Protein AF-A0A7S2NYC6-F1 (afdb_monomer_lite)

Structure (mmCIF, N/CA/C/O backbone):
data_AF-A0A7S2NYC6-F1
#
_entry.id   AF-A0A7S2NYC6-F1
#
loop_
_atom_site.group_PDB
_atom_site.id
_atom_site.type_symbol
_atom_site.label_atom_id
_atom_site.label_alt_id
_atom_site.label_comp_id
_atom_site.label_asym_id
_atom_site.label_entity_id
_atom_site.label_seq_id
_atom_site.pdbx_PDB_ins_code
_atom_site.Cartn_x
_atom_site.Cartn_y
_atom_site.Cartn_z
_atom_site.occupancy
_atom_site.B_iso_or_equiv
_atom_site.auth_seq_id
_atom_site.auth_comp_id
_atom_site.auth_asym_id
_atom_site.auth_atom_id
_atom_site.pdbx_PDB_model_num
ATOM 1 N N . PRO A 1 1 ? -11.744 35.430 61.400 1.00 56.19 1 PRO A N 1
ATOM 2 C CA . PRO A 1 1 ? -12.939 34.564 61.547 1.00 56.19 1 PRO A CA 1
ATOM 3 C C . PRO A 1 1 ? -13.681 34.544 60.207 1.00 56.19 1 PRO A C 1
ATOM 5 O O . PRO A 1 1 ? -14.672 35.239 60.027 1.00 56.19 1 PRO A O 1
ATOM 8 N N . GLU A 1 2 ? -13.109 33.826 59.241 1.00 49.16 2 GLU A N 1
ATOM 9 C CA . GLU A 1 2 ? -13.713 33.590 57.928 1.00 49.16 2 GLU A CA 1
ATOM 10 C C . GLU A 1 2 ? -14.389 32.222 57.957 1.00 49.16 2 GLU A C 1
ATOM 12 O O . GLU A 1 2 ? -13.785 31.226 58.357 1.00 49.16 2 GLU A O 1
ATOM 17 N N . ALA A 1 3 ? -15.677 32.221 57.626 1.00 54.22 3 ALA A N 1
ATOM 18 C CA . ALA A 1 3 ? -16.552 31.066 57.677 1.00 54.22 3 ALA A CA 1
ATOM 19 C C . ALA A 1 3 ? -16.294 30.144 56.477 1.00 54.22 3 ALA A C 1
ATOM 21 O O . ALA A 1 3 ? -16.302 30.584 55.328 1.00 54.22 3 ALA A O 1
ATOM 22 N N . ALA A 1 4 ? -16.073 28.864 56.768 1.00 59.25 4 ALA A N 1
ATOM 23 C CA . ALA A 1 4 ? -15.989 27.800 55.779 1.00 59.25 4 ALA A CA 1
ATOM 24 C C . ALA A 1 4 ? -17.386 27.481 55.208 1.00 59.25 4 ALA A C 1
ATOM 26 O O . ALA A 1 4 ? -18.349 27.461 55.979 1.00 59.25 4 ALA A O 1
ATOM 27 N N . PRO A 1 5 ? -17.522 27.207 53.898 1.00 66.62 5 PRO A N 1
ATOM 28 C CA . PRO A 1 5 ? -18.784 26.758 53.328 1.00 66.62 5 PRO A CA 1
ATOM 29 C C . PRO A 1 5 ? -19.046 25.271 53.613 1.00 66.62 5 PRO A C 1
ATOM 31 O O . PRO A 1 5 ? -18.182 24.410 53.449 1.00 66.62 5 PRO A O 1
ATOM 34 N N . GLU A 1 6 ? -20.280 25.026 54.049 1.00 63.16 6 GLU A N 1
ATOM 35 C CA . GLU A 1 6 ? -20.927 23.752 54.359 1.00 63.16 6 GLU A CA 1
ATOM 36 C C . GLU A 1 6 ? -20.964 22.809 53.145 1.00 63.16 6 GLU A C 1
ATOM 38 O O . GLU A 1 6 ? -21.349 23.195 52.040 1.00 63.16 6 GLU A O 1
ATOM 43 N N . ALA A 1 7 ? -20.569 21.556 53.369 1.00 57.06 7 ALA A N 1
ATOM 44 C CA . ALA A 1 7 ? -20.587 20.487 52.382 1.00 57.06 7 ALA A CA 1
ATOM 45 C C . ALA A 1 7 ? -22.024 20.015 52.101 1.00 57.06 7 ALA A C 1
ATOM 47 O O . ALA A 1 7 ? -22.762 19.652 53.017 1.00 57.06 7 ALA A O 1
ATOM 48 N N . ALA A 1 8 ? -22.404 19.995 50.822 1.00 68.12 8 ALA A N 1
ATOM 49 C CA . ALA A 1 8 ? -23.661 19.422 50.3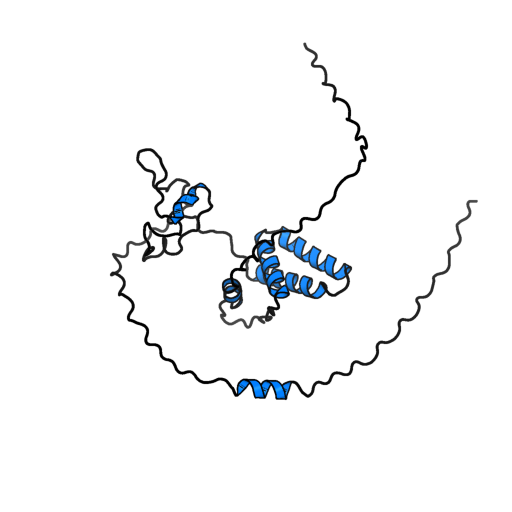53 1.00 68.12 8 ALA A CA 1
ATOM 50 C C . ALA A 1 8 ? -23.619 17.876 50.387 1.00 68.12 8 ALA A C 1
ATOM 52 O O . ALA A 1 8 ? -22.558 17.296 50.143 1.00 68.12 8 ALA A O 1
ATOM 53 N N . PRO A 1 9 ? -24.749 17.199 50.671 1.00 67.38 9 PRO A N 1
ATOM 54 C CA . PRO A 1 9 ? -24.794 15.749 50.818 1.00 67.38 9 PRO A CA 1
ATOM 55 C C . PRO A 1 9 ? -24.716 15.002 49.480 1.00 67.38 9 PRO A C 1
ATOM 57 O O . PRO A 1 9 ? -25.357 15.354 48.490 1.00 67.38 9 PRO A O 1
ATOM 60 N N . GLU A 1 10 ? -23.928 13.932 49.518 1.00 58.88 10 GLU A N 1
ATOM 61 C CA . GLU A 1 10 ? -23.678 12.924 48.490 1.00 58.88 10 GLU A CA 1
ATOM 62 C C . GLU A 1 10 ? -24.985 12.213 48.086 1.00 58.88 10 GLU A C 1
ATOM 64 O O . GLU A 1 10 ? -25.636 11.555 48.901 1.00 58.88 10 GLU A O 1
ATOM 69 N N . ALA A 1 11 ? -25.390 12.359 46.823 1.00 58.38 11 ALA A N 1
ATOM 70 C CA . ALA A 1 11 ? -26.526 11.641 46.256 1.00 58.38 11 ALA A CA 1
ATOM 71 C C . ALA A 1 11 ? -26.132 10.182 45.978 1.00 58.38 11 ALA A C 1
ATOM 73 O O . ALA A 1 11 ? -25.214 9.907 45.204 1.00 58.38 11 ALA A O 1
ATOM 74 N N . ALA A 1 12 ? -26.832 9.250 46.624 1.00 66.81 12 ALA A N 1
ATOM 75 C CA . ALA A 1 12 ? -26.663 7.815 46.432 1.00 66.81 12 ALA A CA 1
ATOM 76 C C . ALA A 1 12 ? -27.021 7.392 44.989 1.00 66.81 12 ALA A C 1
ATOM 78 O O . ALA A 1 12 ? -28.025 7.870 44.456 1.00 66.81 12 ALA A O 1
ATOM 79 N N . PRO A 1 13 ? -26.252 6.485 44.355 1.00 68.50 13 PRO A N 1
ATOM 80 C CA . PRO A 1 13 ? -26.562 5.997 43.018 1.00 68.50 13 PRO A CA 1
ATOM 81 C C . PRO A 1 13 ? -27.754 5.028 43.033 1.00 68.50 13 PRO A C 1
ATOM 83 O O . PRO A 1 13 ? -27.768 4.019 43.738 1.00 68.50 13 PRO A O 1
ATOM 86 N N . GLU A 1 14 ? -28.748 5.371 42.220 1.00 67.12 14 GLU A N 1
ATOM 87 C CA . GLU A 1 14 ? -29.958 4.613 41.912 1.00 67.12 14 GLU A CA 1
ATOM 88 C C . GLU A 1 14 ? -29.600 3.288 41.212 1.00 67.12 14 GLU A C 1
ATOM 90 O O . GLU A 1 14 ? -28.829 3.253 40.251 1.00 67.12 14 GLU A O 1
ATOM 95 N N . ALA A 1 15 ? -30.116 2.179 41.745 1.00 61.66 15 ALA A N 1
ATOM 96 C CA . ALA A 1 15 ? -29.811 0.824 41.301 1.00 61.66 15 ALA A CA 1
ATOM 97 C C . ALA A 1 15 ? -30.288 0.574 39.859 1.00 61.66 15 ALA A C 1
ATOM 99 O O . ALA A 1 15 ? -31.467 0.728 39.541 1.00 61.66 15 ALA A O 1
ATOM 100 N N . ALA A 1 16 ? -29.364 0.148 38.997 1.00 67.00 16 ALA A N 1
ATOM 101 C CA . ALA A 1 16 ? -29.655 -0.245 37.624 1.00 67.00 16 ALA A CA 1
ATOM 102 C C . ALA A 1 16 ? -30.505 -1.539 37.569 1.00 67.00 16 ALA A C 1
ATOM 104 O O . ALA A 1 16 ? -30.269 -2.451 38.366 1.00 67.00 16 ALA A O 1
ATOM 105 N N . PRO A 1 17 ? -31.462 -1.653 36.628 1.00 71.81 17 PRO A N 1
ATOM 106 C CA . PRO A 1 17 ? -32.294 -2.845 36.467 1.00 71.81 17 PRO A CA 1
ATOM 107 C C . PRO A 1 17 ? -31.512 -4.030 35.875 1.00 71.81 17 PRO A C 1
ATOM 109 O O . PRO A 1 17 ? -30.733 -3.872 34.932 1.00 71.81 17 PRO A O 1
ATOM 112 N N . GLU A 1 18 ? -31.751 -5.227 36.420 1.00 66.75 18 GLU A N 1
ATOM 113 C CA . GLU A 1 18 ? -31.185 -6.496 35.943 1.00 66.75 18 GLU A CA 1
ATOM 114 C C . GLU A 1 18 ? -31.637 -6.830 34.503 1.00 66.75 18 GLU A C 1
ATOM 116 O O . GLU A 1 18 ? -32.824 -6.703 34.185 1.00 66.75 18 GLU A O 1
ATOM 121 N N . PRO A 1 19 ? -30.727 -7.291 33.620 1.00 67.00 19 PRO A N 1
ATOM 122 C CA . PRO A 1 19 ? -31.080 -7.699 32.265 1.00 67.00 19 PRO A CA 1
ATOM 123 C C . PRO A 1 19 ? -31.761 -9.078 32.234 1.00 67.00 19 PRO A C 1
ATOM 125 O O . PRO A 1 19 ? -31.341 -10.027 32.896 1.00 67.00 19 PRO A O 1
ATOM 128 N N . ALA A 1 20 ? -32.813 -9.181 31.419 1.00 61.72 20 ALA A N 1
ATOM 129 C CA . ALA A 1 20 ? -33.599 -10.393 31.192 1.00 61.72 20 ALA A CA 1
ATOM 130 C C . ALA A 1 20 ? -32.792 -11.521 30.500 1.00 61.72 20 ALA A C 1
ATOM 132 O O . ALA A 1 20 ? -31.862 -11.237 29.743 1.00 61.72 20 ALA A O 1
ATOM 133 N N . PRO A 1 21 ? -33.162 -12.803 30.707 1.00 62.94 21 PRO A N 1
ATOM 134 C CA . PRO A 1 21 ? -32.439 -13.944 30.149 1.00 62.94 21 PRO A CA 1
ATOM 135 C C . PRO A 1 21 ? -32.646 -14.093 28.633 1.00 62.94 21 PRO A C 1
ATOM 137 O O . PRO A 1 21 ? -33.761 -14.298 28.148 1.00 62.94 21 PRO A O 1
ATOM 140 N N . GLU A 1 22 ? -31.540 -14.048 27.889 1.00 54.69 22 GLU A N 1
ATOM 141 C CA . GLU A 1 22 ? -31.473 -14.349 26.459 1.00 54.69 22 GLU A CA 1
ATOM 142 C C . GLU A 1 22 ? -31.707 -15.847 26.208 1.00 54.69 22 GLU A C 1
ATOM 144 O O . GLU A 1 22 ? -30.925 -16.710 26.613 1.00 54.69 22 GLU A O 1
ATOM 149 N N . THR A 1 23 ? -32.788 -16.169 25.501 1.00 55.66 23 THR A N 1
ATOM 150 C CA . THR A 1 23 ? -33.034 -17.512 24.968 1.00 55.66 23 THR A CA 1
ATOM 151 C C . THR A 1 23 ? -32.428 -17.599 23.569 1.00 55.66 23 THR A C 1
ATOM 153 O O . THR A 1 23 ? -32.796 -16.850 22.669 1.00 55.66 23 THR A O 1
ATOM 156 N N . THR A 1 24 ? -31.465 -18.502 23.374 1.00 54.41 24 THR A N 1
ATOM 157 C CA . THR A 1 24 ? -30.876 -18.783 22.055 1.00 54.41 24 THR A CA 1
ATOM 158 C C . THR A 1 24 ? -31.356 -20.149 21.548 1.00 54.41 24 THR A C 1
ATOM 160 O O . THR A 1 24 ? -31.122 -21.156 22.220 1.00 54.41 24 THR A O 1
ATOM 163 N N . PRO A 1 25 ? -32.010 -20.240 20.373 1.00 57.34 25 PRO A N 1
ATOM 164 C CA . PRO A 1 25 ? -32.279 -21.516 19.718 1.00 57.34 25 PRO A CA 1
ATOM 165 C C . PRO A 1 25 ? -31.024 -21.958 18.948 1.00 57.34 25 PRO A C 1
ATOM 167 O O . PRO A 1 25 ? -30.699 -21.426 17.890 1.00 57.34 25 PRO A O 1
ATOM 170 N N . LYS A 1 26 ? -30.277 -22.911 19.514 1.00 56.56 26 LYS A N 1
ATOM 171 C CA . LYS A 1 26 ? -29.024 -23.452 18.948 1.00 56.56 26 LYS A CA 1
ATOM 172 C C . LYS A 1 26 ? -29.199 -24.697 18.063 1.00 56.56 26 LYS A C 1
ATOM 174 O O . LYS A 1 26 ? -28.197 -25.227 17.600 1.00 56.56 26 LYS A O 1
ATOM 179 N N . ALA A 1 27 ? -30.418 -25.187 17.839 1.00 54.47 27 ALA A N 1
ATOM 180 C CA . ALA A 1 27 ? -30.609 -26.548 17.327 1.00 54.47 27 ALA A CA 1
ATOM 181 C C . ALA A 1 27 ? -30.703 -26.696 15.794 1.00 54.47 27 ALA A C 1
ATOM 183 O O . ALA A 1 27 ? -30.445 -27.788 15.305 1.00 54.47 27 ALA A O 1
ATOM 184 N N . ASP A 1 28 ? -30.979 -25.641 15.018 1.00 55.25 28 ASP A N 1
ATOM 185 C CA . ASP A 1 28 ? -31.381 -25.835 13.606 1.00 55.25 28 ASP A CA 1
ATOM 186 C C . ASP A 1 28 ? -30.295 -25.511 12.555 1.00 55.25 28 ASP A C 1
ATOM 188 O O . ASP A 1 28 ? -30.531 -25.637 11.354 1.00 55.25 28 ASP A O 1
ATOM 192 N N . PHE A 1 29 ? -29.088 -25.090 12.958 1.00 54.69 29 PHE A N 1
ATOM 193 C CA . PHE A 1 29 ? -28.069 -24.635 11.993 1.00 54.69 29 PHE A CA 1
ATOM 194 C C . PHE A 1 29 ? -27.184 -25.762 11.427 1.00 54.69 29 PHE A C 1
ATOM 196 O O . PHE A 1 29 ? -26.684 -25.640 10.307 1.00 54.69 29 PHE A O 1
ATOM 203 N N . GLU A 1 30 ? -27.003 -26.876 12.148 1.00 59.38 30 GLU A N 1
ATOM 204 C CA . GLU A 1 30 ? -26.166 -27.990 11.664 1.00 59.38 30 GLU A CA 1
ATOM 205 C C . GLU A 1 30 ? -26.844 -28.798 10.544 1.00 59.38 30 GLU A C 1
ATOM 207 O O . GLU A 1 30 ? -26.168 -29.267 9.626 1.00 59.38 30 GLU A O 1
ATOM 212 N N . GLU A 1 31 ? -28.178 -28.881 10.535 1.00 56.69 31 GLU A N 1
ATOM 213 C CA . GLU A 1 31 ? -28.921 -29.622 9.507 1.00 56.69 31 GLU A CA 1
ATOM 214 C C . GLU A 1 31 ? -28.982 -28.864 8.164 1.00 56.69 31 GLU A C 1
ATOM 216 O O . GLU A 1 31 ? -28.935 -29.470 7.091 1.00 56.69 31 GLU A O 1
ATOM 221 N N . ALA A 1 32 ? -28.953 -27.526 8.193 1.00 57.38 32 ALA A N 1
ATOM 222 C CA . ALA A 1 32 ? -28.928 -26.697 6.985 1.00 57.38 32 ALA A CA 1
ATOM 223 C C . ALA A 1 32 ? -27.578 -26.746 6.235 1.00 57.38 32 ALA A C 1
ATOM 225 O O . ALA A 1 32 ? -27.541 -26.604 5.009 1.00 57.38 32 ALA A O 1
ATOM 226 N N . LEU A 1 33 ? -26.463 -26.975 6.940 1.00 60.56 33 LEU A N 1
ATOM 227 C CA . LEU A 1 33 ? -25.126 -26.986 6.333 1.00 60.56 33 LEU A CA 1
ATOM 228 C C . LEU A 1 33 ? -24.808 -28.320 5.631 1.00 60.56 33 LEU A C 1
ATOM 230 O O . LEU A 1 33 ? -24.087 -28.336 4.630 1.00 60.56 33 LEU A O 1
ATOM 234 N N . ALA A 1 34 ? -25.405 -29.425 6.089 1.00 60.75 34 ALA A N 1
ATOM 235 C CA . ALA A 1 34 ? -25.270 -30.736 5.455 1.00 60.75 34 ALA A CA 1
ATOM 236 C C . ALA A 1 34 ? -25.988 -30.817 4.091 1.00 60.75 34 ALA A C 1
ATOM 238 O O . ALA A 1 34 ? -25.491 -31.469 3.170 1.00 60.75 34 ALA A O 1
ATOM 239 N N . ALA A 1 35 ? -27.106 -30.104 3.912 1.00 57.12 35 ALA A N 1
ATOM 240 C CA . ALA A 1 35 ? -27.860 -3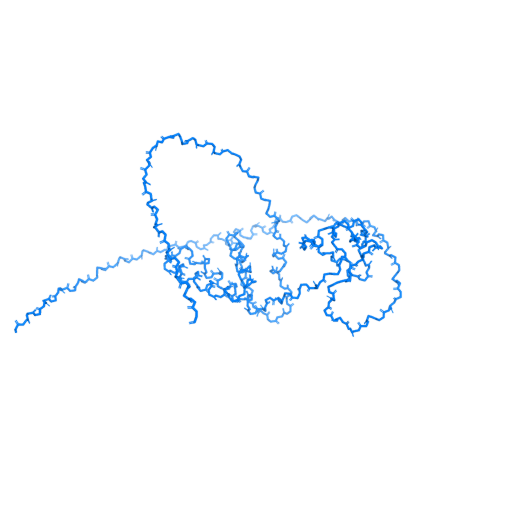0.100 2.654 1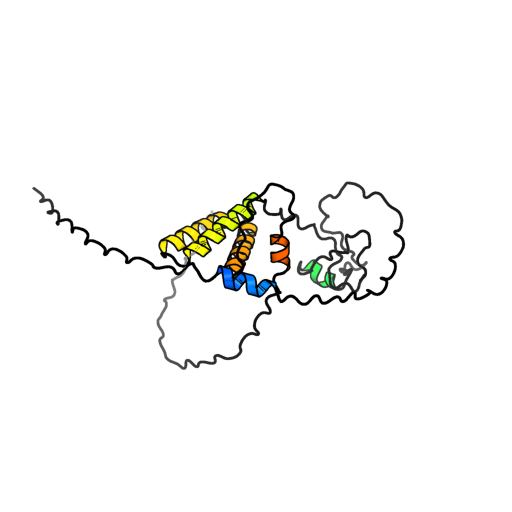.00 57.12 35 ALA A CA 1
ATOM 241 C C . ALA A 1 35 ? -27.159 -29.325 1.516 1.00 57.12 35 ALA A C 1
ATOM 243 O O . ALA A 1 35 ? -27.326 -29.658 0.342 1.00 57.12 35 ALA A O 1
ATOM 244 N N . ALA A 1 36 ? -26.332 -28.325 1.836 1.00 54.72 36 ALA A N 1
ATOM 245 C CA . ALA A 1 36 ? -25.669 -27.488 0.832 1.00 54.72 36 ALA A CA 1
ATOM 246 C C . ALA A 1 36 ? -24.462 -28.165 0.147 1.00 54.72 36 ALA A C 1
ATOM 248 O O . ALA A 1 36 ? -24.095 -27.787 -0.966 1.00 54.72 36 ALA A O 1
ATOM 249 N N . LEU A 1 37 ? -23.853 -29.185 0.765 1.00 58.62 37 LEU A N 1
ATOM 250 C CA . LEU A 1 37 ? -22.662 -29.858 0.224 1.00 58.62 37 LEU A CA 1
ATOM 251 C C . LEU A 1 37 ? -22.975 -30.981 -0.782 1.00 58.62 37 LEU A C 1
ATOM 253 O O . LEU A 1 37 ? -22.073 -31.440 -1.480 1.00 58.62 37 LEU A O 1
ATOM 257 N N . ALA A 1 38 ? -24.239 -31.394 -0.920 1.00 54.81 38 ALA A N 1
ATOM 258 C CA . ALA A 1 38 ? -24.630 -32.503 -1.796 1.00 54.81 38 ALA A CA 1
ATOM 259 C C . ALA A 1 38 ? -24.896 -32.107 -3.268 1.00 54.81 38 ALA A C 1
ATOM 261 O O . ALA A 1 38 ? -25.135 -32.983 -4.098 1.00 54.81 38 ALA A O 1
ATOM 262 N N . ALA A 1 39 ? -24.847 -30.817 -3.624 1.00 48.69 39 ALA A N 1
ATOM 263 C CA . ALA A 1 39 ? -25.306 -30.318 -4.928 1.00 48.69 39 ALA A CA 1
ATOM 264 C C . ALA A 1 39 ? -24.211 -29.665 -5.796 1.00 48.69 39 ALA A C 1
ATOM 266 O O . ALA A 1 39 ? -24.484 -28.703 -6.513 1.00 48.69 39 ALA A O 1
ATOM 267 N N . VAL A 1 40 ? -22.972 -30.172 -5.771 1.00 52.06 40 VAL A N 1
ATOM 268 C CA . VAL A 1 40 ? -21.911 -29.700 -6.683 1.00 52.06 40 VAL A CA 1
ATOM 269 C C . VAL A 1 40 ? -21.877 -30.574 -7.947 1.00 52.06 40 VAL A C 1
ATOM 271 O O . VAL A 1 40 ? -21.397 -31.707 -7.887 1.00 52.06 40 VAL A O 1
ATOM 274 N N . PRO A 1 41 ? -22.357 -30.096 -9.113 1.00 54.12 41 PRO A N 1
ATOM 275 C CA . PRO A 1 41 ? -22.228 -30.842 -10.358 1.00 54.12 41 PRO A CA 1
ATOM 276 C C . PRO A 1 41 ? -20.757 -30.921 -10.789 1.00 54.12 41 PRO A C 1
ATOM 278 O O . PRO A 1 41 ? -20.091 -29.911 -11.027 1.00 54.12 41 PRO A O 1
ATOM 281 N N . SER A 1 42 ? -20.264 -32.153 -10.924 1.00 57.03 42 SER A N 1
ATOM 282 C CA . SER A 1 42 ? -18.963 -32.484 -11.508 1.00 57.03 42 SER A CA 1
ATOM 283 C C . SER A 1 42 ? -18.966 -32.164 -13.008 1.00 57.03 42 SER A C 1
ATOM 285 O O . SER A 1 42 ? -19.307 -32.993 -13.850 1.00 57.03 42 SER A O 1
ATOM 287 N N . SER A 1 43 ? -18.622 -30.925 -13.357 1.00 54.28 43 SER A N 1
ATOM 288 C CA . SER A 1 43 ? -18.386 -30.516 -14.742 1.00 54.28 43 SER A CA 1
ATOM 289 C C . SER A 1 43 ? -16.946 -30.851 -15.136 1.00 54.28 43 SER A C 1
ATOM 291 O O . SER A 1 43 ? -16.048 -30.006 -15.085 1.00 54.28 43 SER A O 1
ATOM 293 N N . GLY A 1 44 ? -16.738 -32.089 -15.583 1.00 54.59 44 GLY A N 1
ATOM 294 C CA . GLY A 1 44 ? -15.569 -32.469 -16.367 1.00 54.59 44 GLY A CA 1
ATOM 295 C C . GLY A 1 44 ? -15.537 -31.698 -17.689 1.00 54.59 44 GLY A C 1
ATOM 296 O O . GLY A 1 44 ? -16.323 -31.957 -18.593 1.00 54.59 44 GLY A O 1
ATOM 297 N N . SER A 1 45 ? -14.617 -30.742 -17.816 1.00 56.16 45 SER A N 1
ATOM 298 C CA . SER A 1 45 ? -14.289 -30.111 -19.096 1.00 56.16 45 SER A CA 1
ATOM 299 C C . SER A 1 45 ? -12.776 -29.951 -19.200 1.00 56.16 45 SER A C 1
ATOM 301 O O . SER A 1 45 ? -12.196 -28.914 -18.877 1.00 56.16 45 SER A O 1
ATOM 303 N N . SER A 1 46 ? -12.122 -31.026 -19.636 1.00 54.72 46 SER A N 1
ATOM 304 C CA . SER A 1 46 ? -10.730 -31.037 -20.074 1.00 54.72 46 SER A CA 1
ATOM 305 C C . SER A 1 46 ? -10.608 -30.251 -21.382 1.00 54.72 46 SER A C 1
ATOM 307 O O . SER A 1 46 ? -10.585 -30.818 -22.474 1.00 54.72 46 SER A O 1
ATOM 309 N N . LYS A 1 47 ? -10.574 -28.920 -21.287 1.00 55.62 47 LYS A N 1
ATOM 310 C CA . LYS A 1 47 ? -10.211 -28.056 -22.412 1.00 55.62 47 LYS A CA 1
ATOM 311 C C . LYS A 1 47 ? -8.725 -28.253 -22.691 1.00 55.62 47 LYS A C 1
ATOM 313 O O . LYS A 1 47 ? -7.881 -27.783 -21.935 1.00 55.62 47 LYS A O 1
ATOM 318 N N . SER A 1 48 ? -8.416 -28.962 -23.770 1.00 59.62 48 SER A N 1
ATOM 319 C CA . SER A 1 48 ? -7.084 -29.036 -24.365 1.00 59.62 48 SER A CA 1
ATOM 320 C C . SER A 1 48 ? -6.626 -27.629 -24.751 1.00 59.62 48 SER A C 1
ATOM 322 O O . SER A 1 48 ? -7.220 -26.997 -25.626 1.00 59.62 48 SER A O 1
ATOM 324 N N . TRP A 1 49 ? -5.599 -27.115 -24.076 1.00 54.78 49 TRP A N 1
ATOM 325 C CA . TRP A 1 49 ? -4.973 -25.849 -24.447 1.00 54.78 49 TRP A CA 1
ATOM 326 C C . TRP A 1 49 ? -4.182 -26.034 -25.750 1.00 54.78 49 TRP A C 1
ATOM 328 O O . TRP A 1 49 ? -3.537 -27.072 -25.919 1.00 54.78 49 TRP A O 1
ATOM 338 N N . PRO A 1 50 ? -4.216 -25.061 -26.678 1.00 65.00 50 PRO A N 1
ATOM 339 C CA . PRO A 1 50 ? -3.373 -25.105 -27.865 1.00 65.00 50 PRO A CA 1
ATOM 340 C C . PRO A 1 50 ? -1.889 -25.095 -27.459 1.00 65.00 50 PRO A C 1
ATOM 342 O O . PRO A 1 50 ? -1.535 -24.456 -26.461 1.00 65.00 50 PRO A O 1
ATOM 345 N N . PRO A 1 51 ? -1.009 -25.782 -28.210 1.00 60.22 51 PRO A N 1
ATOM 346 C CA . PRO A 1 51 ? 0.418 -25.795 -27.923 1.00 60.22 51 PRO A CA 1
ATOM 347 C C . PRO A 1 51 ? 0.963 -24.366 -27.980 1.00 60.22 51 PRO A C 1
ATOM 349 O O . PRO A 1 51 ? 0.796 -23.650 -28.970 1.00 60.22 51 PRO A O 1
ATOM 352 N N . THR A 1 52 ? 1.588 -23.934 -26.889 1.00 61.28 52 THR A N 1
ATOM 353 C CA . THR A 1 52 ? 2.230 -22.626 -26.800 1.00 61.28 52 THR A CA 1
ATOM 354 C C . THR A 1 52 ? 3.402 -22.545 -27.788 1.00 61.28 52 THR A C 1
ATOM 356 O O . THR A 1 52 ? 4.127 -23.527 -27.970 1.00 61.28 52 THR A O 1
ATOM 359 N N . PRO A 1 53 ? 3.620 -21.391 -28.448 1.00 65.62 53 PRO A N 1
ATOM 360 C CA . PRO A 1 53 ? 4.764 -21.206 -29.330 1.00 65.62 53 PRO A CA 1
ATOM 361 C C . PRO A 1 53 ? 6.067 -21.343 -28.535 1.00 65.62 53 PRO A C 1
ATOM 363 O O . PRO A 1 53 ? 6.253 -20.712 -27.492 1.00 65.62 53 PRO A O 1
ATOM 366 N N . VAL A 1 54 ? 6.959 -22.197 -29.038 1.00 59.25 54 VAL A N 1
ATOM 367 C CA . VAL A 1 54 ? 8.253 -22.516 -28.428 1.00 59.25 54 VAL A CA 1
ATOM 368 C C . VAL A 1 54 ? 9.089 -21.231 -28.314 1.00 59.25 54 VAL A C 1
ATOM 370 O O . VAL A 1 54 ? 9.328 -20.580 -29.334 1.00 59.25 54 VAL A O 1
ATOM 373 N N . PRO A 1 55 ? 9.543 -20.833 -27.111 1.00 64.25 55 PRO A N 1
ATOM 374 C CA . PRO A 1 55 ? 10.370 -19.644 -26.958 1.00 64.25 55 PRO A CA 1
ATOM 375 C C . PRO A 1 55 ? 11.741 -19.838 -27.632 1.00 64.25 55 PRO A C 1
ATOM 377 O O . PRO A 1 55 ? 12.279 -20.952 -27.626 1.00 64.25 55 PRO A O 1
ATOM 380 N N . PRO A 1 56 ? 12.341 -18.774 -28.199 1.00 65.38 56 PRO A N 1
ATOM 381 C CA . PRO A 1 56 ? 13.661 -18.852 -28.815 1.00 65.38 56 PRO A CA 1
ATOM 382 C C . PRO A 1 56 ? 14.718 -19.304 -27.797 1.00 65.38 56 PRO A C 1
ATOM 384 O O . PRO A 1 56 ? 14.688 -18.924 -26.624 1.00 65.38 56 PRO A O 1
ATOM 387 N N . LYS A 1 57 ? 15.658 -20.140 -28.263 1.00 54.22 57 LYS A N 1
ATOM 388 C CA . LYS A 1 57 ? 16.759 -20.698 -27.462 1.00 54.22 57 LYS A CA 1
ATOM 389 C C . LYS A 1 57 ? 17.519 -19.583 -26.719 1.00 54.22 57 LYS A C 1
ATOM 391 O O . LYS A 1 57 ? 17.888 -18.591 -27.346 1.00 54.22 57 LYS A O 1
ATOM 396 N N . PRO A 1 58 ? 17.806 -19.749 -25.413 1.00 51.38 58 PRO A N 1
ATOM 397 C CA . PRO A 1 58 ? 18.506 -18.740 -24.629 1.00 51.38 58 PRO A CA 1
ATOM 398 C C . PRO A 1 58 ? 19.953 -18.586 -25.113 1.00 51.38 58 PRO A C 1
ATOM 400 O O . PRO A 1 58 ? 20.748 -19.526 -25.042 1.00 51.38 58 PRO A O 1
ATOM 403 N N . LEU A 1 59 ? 20.294 -17.384 -25.581 1.00 54.91 59 LEU A N 1
ATOM 404 C CA . LEU A 1 59 ? 21.668 -16.974 -25.854 1.00 54.91 59 LEU A CA 1
ATOM 405 C C . LEU A 1 59 ? 22.484 -16.977 -24.548 1.00 54.91 59 LEU A C 1
ATOM 407 O O . LEU A 1 59 ? 22.086 -16.394 -23.542 1.00 54.91 59 LEU A O 1
ATOM 411 N N . SER A 1 60 ? 23.598 -17.709 -24.602 1.00 53.66 60 SER A N 1
ATOM 412 C CA . SER A 1 60 ? 24.817 -17.651 -23.780 1.00 53.66 60 SER A CA 1
ATOM 413 C C . SER A 1 60 ? 24.742 -16.967 -22.404 1.00 53.66 60 SER A C 1
ATOM 415 O O . SER A 1 60 ? 24.651 -15.748 -22.276 1.00 53.66 60 SER A O 1
ATOM 417 N N . LYS A 1 61 ? 24.936 -17.782 -21.360 1.00 42.75 61 LYS A N 1
ATOM 418 C CA . LYS A 1 61 ? 25.161 -17.388 -19.963 1.00 42.75 61 LYS A CA 1
ATOM 419 C C . LYS A 1 61 ? 26.417 -16.512 -19.821 1.00 42.75 61 LYS A C 1
ATOM 421 O O . LYS A 1 61 ? 27.500 -17.027 -19.562 1.00 42.75 61 LYS A O 1
ATOM 426 N N . THR A 1 62 ? 26.283 -15.193 -19.904 1.00 52.28 62 THR A N 1
ATOM 427 C CA . THR A 1 62 ? 27.284 -14.272 -19.349 1.00 52.28 62 THR A CA 1
ATOM 428 C C . THR A 1 62 ? 26.985 -14.048 -17.868 1.00 52.28 62 THR A C 1
ATOM 430 O O . THR A 1 62 ? 25.886 -13.640 -17.491 1.00 52.28 62 THR A O 1
ATOM 433 N N . LYS A 1 63 ? 27.961 -14.368 -17.016 1.00 41.19 63 LYS A N 1
ATOM 434 C CA . LYS A 1 63 ? 27.929 -14.222 -15.554 1.00 41.19 63 LYS A CA 1
ATOM 435 C C . LYS A 1 63 ? 27.660 -12.742 -15.202 1.00 41.19 63 LYS A C 1
ATOM 437 O O . LYS A 1 63 ? 28.468 -11.902 -15.593 1.00 41.19 63 LYS A O 1
ATOM 442 N N . PRO A 1 64 ? 26.560 -12.374 -14.513 1.00 44.38 64 PRO A N 1
ATOM 443 C CA . PRO A 1 64 ? 26.339 -10.984 -14.133 1.00 44.38 64 PRO A CA 1
ATOM 444 C C . PRO A 1 64 ? 27.330 -10.609 -13.028 1.00 44.38 64 PRO A C 1
ATOM 446 O O . PRO A 1 64 ? 27.336 -11.223 -11.961 1.00 44.38 64 PRO A O 1
ATOM 449 N N . ALA A 1 65 ? 28.181 -9.622 -13.304 1.00 42.16 65 ALA A N 1
ATOM 450 C CA . ALA A 1 65 ? 29.122 -9.073 -12.340 1.00 42.16 65 ALA A CA 1
ATOM 451 C C . ALA A 1 65 ? 28.375 -8.577 -11.088 1.00 42.16 65 ALA A C 1
ATOM 453 O O . ALA A 1 65 ? 27.413 -7.807 -11.169 1.00 42.16 65 ALA A O 1
ATOM 454 N N . ALA A 1 66 ? 28.812 -9.062 -9.927 1.00 41.88 66 ALA A N 1
ATOM 455 C CA . ALA A 1 66 ? 28.353 -8.626 -8.620 1.00 41.88 66 ALA A CA 1
ATOM 456 C C . ALA A 1 66 ? 28.895 -7.213 -8.361 1.00 41.88 66 ALA A C 1
ATOM 458 O O . ALA A 1 66 ? 30.057 -7.035 -8.021 1.00 41.88 66 ALA A O 1
ATOM 459 N N . GLY A 1 67 ? 28.056 -6.209 -8.598 1.00 41.25 67 GLY A N 1
ATOM 460 C CA . GLY A 1 67 ? 28.419 -4.803 -8.438 1.00 41.25 67 GLY A CA 1
ATOM 461 C C . GLY A 1 67 ? 27.275 -3.888 -8.849 1.00 41.25 67 GLY A C 1
ATOM 462 O O . GLY A 1 67 ? 27.417 -3.076 -9.755 1.00 41.25 67 GLY A O 1
ATOM 463 N N . ARG A 1 68 ? 26.093 -4.054 -8.243 1.00 45.59 68 ARG A N 1
ATOM 464 C CA . ARG A 1 68 ? 24.999 -3.087 -8.405 1.00 45.59 68 ARG A CA 1
ATOM 465 C C . ARG A 1 68 ? 25.157 -1.995 -7.354 1.00 45.59 68 ARG A C 1
ATOM 467 O O . ARG A 1 68 ? 24.524 -2.050 -6.306 1.00 45.59 68 ARG A O 1
ATOM 474 N N . GLY A 1 69 ? 26.019 -1.024 -7.650 1.00 44.84 69 GLY A N 1
ATOM 475 C CA . GLY A 1 69 ? 25.936 0.287 -7.013 1.00 44.84 69 GLY A CA 1
ATOM 476 C C . GLY A 1 69 ? 24.566 0.935 -7.280 1.00 44.84 69 GLY A C 1
ATOM 477 O O . GLY A 1 69 ? 23.827 0.469 -8.161 1.00 44.84 69 GLY A O 1
ATOM 478 N N . PRO A 1 70 ? 24.185 1.979 -6.521 1.00 51.53 70 PRO A N 1
ATOM 479 C CA . PRO A 1 70 ? 23.013 2.783 -6.846 1.00 51.53 70 PRO A CA 1
ATOM 480 C C . PRO A 1 70 ? 23.116 3.224 -8.310 1.00 51.53 70 PRO A C 1
ATOM 482 O O . PRO A 1 70 ? 24.178 3.634 -8.766 1.00 51.53 70 PRO A O 1
ATOM 485 N N . ALA A 1 71 ? 22.036 3.051 -9.073 1.00 49.53 71 ALA A N 1
ATOM 486 C CA . ALA A 1 71 ? 22.010 3.477 -10.463 1.00 49.53 71 ALA A CA 1
ATOM 487 C C . ALA A 1 71 ? 22.256 4.989 -10.499 1.00 49.53 71 ALA A C 1
ATOM 489 O O . ALA A 1 71 ? 21.394 5.751 -10.062 1.00 49.53 71 ALA A O 1
ATOM 490 N N . GLU A 1 72 ? 23.433 5.387 -10.982 1.00 55.47 72 GLU A N 1
ATOM 491 C CA . GLU A 1 72 ? 23.776 6.778 -11.260 1.00 55.47 72 GLU A CA 1
ATOM 492 C C . GLU A 1 72 ? 22.604 7.421 -12.034 1.00 55.47 72 GLU A C 1
ATOM 494 O O . GLU A 1 72 ? 22.163 6.864 -13.057 1.00 55.47 72 GLU A O 1
ATOM 499 N N . PRO A 1 73 ? 22.028 8.532 -11.539 1.00 54.50 73 PRO A N 1
ATOM 500 C CA . PRO A 1 73 ? 20.975 9.256 -12.237 1.00 54.50 73 PRO A CA 1
ATOM 501 C C . PRO A 1 73 ? 21.551 9.821 -13.542 1.00 54.50 73 PRO A C 1
ATOM 503 O O . PRO A 1 73 ? 22.150 10.886 -13.557 1.00 54.50 73 PRO A O 1
ATOM 506 N N . GLY A 1 74 ? 21.401 9.078 -14.640 1.00 58.03 74 GLY A N 1
ATOM 507 C CA . GLY A 1 74 ? 22.009 9.436 -15.927 1.00 58.03 74 GLY A CA 1
ATOM 508 C C . GLY A 1 74 ? 22.057 8.328 -16.983 1.00 58.03 74 GLY A C 1
ATOM 509 O O . GLY A 1 74 ? 22.318 8.619 -18.141 1.00 58.03 74 GLY A O 1
ATOM 510 N N . SER A 1 75 ? 21.762 7.065 -16.649 1.00 67.88 75 SER A N 1
ATOM 511 C CA . SER A 1 75 ? 21.782 5.954 -17.631 1.00 67.88 75 SER A CA 1
ATOM 512 C C . SER A 1 75 ? 20.550 5.880 -18.555 1.00 67.88 75 SER A C 1
ATOM 514 O O . SER A 1 75 ? 20.035 4.795 -18.839 1.00 67.88 75 SER A O 1
ATOM 516 N N . TYR A 1 76 ? 20.035 7.024 -18.996 1.00 78.25 76 TYR A N 1
ATOM 517 C CA . TYR A 1 76 ? 18.966 7.079 -19.992 1.00 78.25 76 TYR A CA 1
ATOM 518 C C . TYR A 1 76 ? 19.594 7.190 -21.388 1.00 78.25 76 TYR A C 1
ATOM 520 O O . TYR A 1 76 ? 20.559 7.937 -21.537 1.00 78.25 76 TYR A O 1
ATOM 528 N N . PRO A 1 77 ? 19.083 6.480 -22.408 1.00 80.88 77 PRO A N 1
ATOM 529 C CA . PRO A 1 77 ? 19.502 6.728 -23.780 1.00 80.88 77 PRO A CA 1
ATOM 530 C C . PRO A 1 77 ? 19.055 8.139 -24.190 1.00 80.88 77 PRO A C 1
ATOM 532 O O . PRO A 1 77 ? 17.857 8.436 -24.196 1.00 80.88 77 PRO A O 1
ATOM 535 N N . MET A 1 78 ? 20.030 8.994 -24.482 1.00 88.50 78 MET A N 1
ATOM 536 C CA . MET A 1 78 ? 19.828 10.296 -25.114 1.00 88.50 78 MET A CA 1
ATOM 537 C C . MET A 1 78 ? 20.290 10.199 -26.571 1.00 88.50 78 MET A C 1
ATOM 539 O O . MET A 1 78 ? 21.192 9.408 -26.864 1.00 88.50 78 MET A O 1
ATOM 543 N N . ASP A 1 79 ? 19.656 10.946 -27.471 1.00 91.56 79 ASP A N 1
ATOM 544 C CA . ASP A 1 79 ? 20.165 11.136 -28.835 1.00 91.56 79 ASP A CA 1
ATOM 545 C C . ASP A 1 79 ? 21.361 12.114 -28.854 1.00 91.56 79 ASP A C 1
ATOM 547 O O . ASP A 1 79 ? 21.799 12.603 -27.806 1.00 91.56 79 ASP A O 1
ATOM 551 N N . GLU A 1 80 ? 21.941 12.352 -30.035 1.00 93.19 80 GLU A N 1
ATOM 552 C CA . GLU A 1 80 ? 23.105 13.237 -30.208 1.00 93.19 80 GLU A CA 1
ATOM 553 C C . GLU A 1 80 ? 22.770 14.698 -29.852 1.00 93.19 80 GLU A C 1
ATOM 555 O O . GLU A 1 80 ? 23.639 15.465 -29.438 1.00 93.19 80 GLU A O 1
ATOM 560 N N . GLU A 1 81 ? 21.490 15.058 -29.935 1.00 93.12 81 GLU A N 1
ATOM 561 C CA . GLU A 1 81 ? 20.926 16.361 -29.600 1.00 93.12 81 GLU A CA 1
ATOM 562 C C . GLU A 1 81 ? 20.571 16.505 -28.108 1.00 93.12 81 GLU A C 1
ATOM 564 O O . GLU A 1 81 ? 20.193 17.590 -27.658 1.00 93.12 81 GLU A O 1
ATOM 569 N N . GLY A 1 82 ? 20.700 15.433 -27.321 1.00 88.19 82 GLY A N 1
ATOM 570 C CA . GLY A 1 82 ? 20.417 15.424 -25.886 1.00 88.19 82 GLY A CA 1
ATOM 571 C C . GLY A 1 82 ? 18.937 15.265 -25.515 1.00 88.19 82 GLY A C 1
ATOM 572 O O . GLY A 1 82 ? 18.575 15.466 -24.352 1.00 88.19 82 GLY A O 1
ATOM 573 N N . ASN A 1 83 ? 18.068 14.888 -26.450 1.00 90.56 83 ASN A N 1
ATOM 574 C CA . ASN A 1 83 ? 16.683 14.535 -26.171 1.00 90.56 83 ASN A CA 1
ATOM 575 C C . ASN A 1 83 ? 16.568 13.111 -25.618 1.00 90.56 83 ASN A C 1
ATOM 577 O O . ASN A 1 83 ? 17.263 12.172 -26.012 1.00 90.56 83 ASN A O 1
ATOM 581 N N . PHE A 1 84 ? 15.607 12.933 -24.713 1.00 90.50 84 PHE A N 1
ATOM 582 C CA . PHE A 1 84 ? 15.288 11.632 -24.140 1.00 90.50 84 PHE A CA 1
ATOM 583 C C . PHE A 1 84 ? 14.596 10.731 -25.163 1.00 90.50 84 PHE A C 1
ATOM 585 O O . PHE A 1 84 ? 13.473 11.014 -25.584 1.00 90.50 84 PHE A O 1
ATOM 592 N N . VAL A 1 85 ? 15.226 9.599 -25.485 1.00 94.06 85 VAL A N 1
ATOM 593 C CA . VAL A 1 85 ? 14.662 8.586 -26.382 1.00 94.06 85 VAL A CA 1
ATOM 594 C C . VAL A 1 85 ? 13.949 7.519 -25.542 1.00 94.06 85 VAL A C 1
ATOM 596 O O . VAL A 1 85 ? 14.603 6.671 -24.927 1.00 94.06 85 VAL A O 1
ATOM 599 N N . PRO A 1 86 ? 12.604 7.513 -25.463 1.00 93.69 86 PRO A N 1
ATOM 600 C CA . PRO A 1 86 ? 11.892 6.537 -24.649 1.00 93.69 86 PRO A CA 1
ATOM 601 C C . PRO A 1 86 ? 12.073 5.120 -25.233 1.00 93.69 86 PRO A C 1
ATOM 603 O O . PRO A 1 86 ? 11.635 4.864 -26.352 1.00 93.69 86 PRO A O 1
ATOM 606 N N . PRO A 1 87 ? 12.625 4.145 -24.481 1.00 94.50 87 PRO A N 1
ATOM 607 C CA . PRO A 1 87 ? 12.840 2.780 -24.985 1.00 94.50 87 PRO A CA 1
ATOM 608 C C . PRO A 1 87 ? 11.541 1.984 -25.202 1.00 94.50 87 PRO A C 1
ATOM 610 O O . PRO A 1 87 ? 11.562 0.867 -25.716 1.00 94.50 87 PRO A O 1
ATOM 613 N N . SER A 1 88 ? 10.409 2.519 -24.743 1.00 96.69 88 SER A N 1
ATOM 614 C CA . SER A 1 88 ? 9.082 1.920 -24.869 1.00 96.69 88 SER A CA 1
ATOM 615 C C . SER A 1 88 ? 8.004 3.003 -24.809 1.00 96.69 88 SER A C 1
ATOM 617 O O . SER A 1 88 ? 8.238 4.052 -24.206 1.00 96.69 88 SER A O 1
ATOM 619 N N . VAL A 1 89 ? 6.805 2.738 -25.336 1.00 97.06 89 VAL A N 1
ATOM 620 C CA . VAL A 1 89 ? 5.644 3.649 -25.214 1.00 97.06 89 VAL A CA 1
ATOM 621 C C . VAL A 1 89 ? 5.379 4.018 -23.746 1.00 97.06 89 VAL A C 1
ATOM 623 O O . VAL A 1 89 ? 5.140 5.179 -23.415 1.00 97.06 89 VAL A O 1
ATOM 626 N N . GLY A 1 90 ? 5.523 3.059 -22.826 1.00 95.38 90 GLY A N 1
ATOM 627 C CA . GLY A 1 90 ? 5.366 3.286 -21.386 1.00 95.38 90 GLY A CA 1
ATOM 628 C C . GLY A 1 90 ? 6.442 4.164 -20.729 1.00 95.38 90 GLY A C 1
ATOM 629 O O . GLY A 1 90 ? 6.280 4.560 -19.572 1.00 95.38 90 GLY A O 1
ATOM 630 N N . SER A 1 91 ? 7.537 4.477 -21.428 1.00 95.38 91 SER A N 1
ATOM 631 C CA . SER A 1 91 ? 8.635 5.311 -20.922 1.00 95.38 91 SER A CA 1
ATOM 632 C C . SER A 1 91 ? 8.427 6.813 -21.136 1.00 95.38 91 SER A C 1
ATOM 634 O O . SER A 1 91 ? 9.173 7.593 -20.555 1.00 95.38 91 SER A O 1
ATOM 636 N N . ILE A 1 92 ? 7.412 7.247 -21.892 1.00 95.19 92 ILE A N 1
ATOM 637 C CA . ILE A 1 92 ? 7.158 8.676 -22.176 1.00 95.19 92 ILE A CA 1
ATOM 638 C C . ILE A 1 92 ? 6.991 9.495 -20.878 1.00 95.19 92 ILE A C 1
ATOM 640 O O . 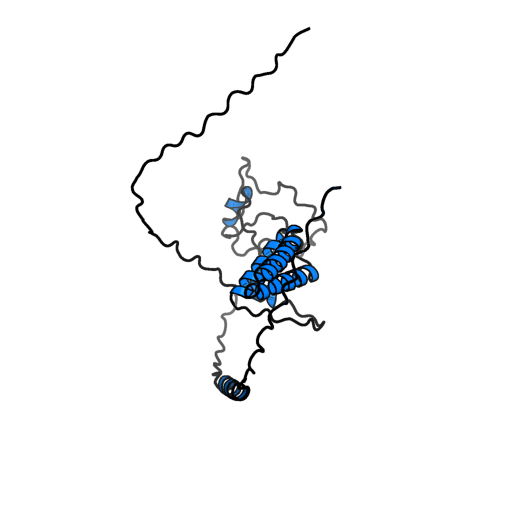ILE A 1 92 ? 7.489 10.610 -20.757 1.00 95.19 92 ILE A O 1
ATOM 644 N N . GLY A 1 93 ? 6.353 8.919 -19.853 1.00 91.94 93 GLY A N 1
ATOM 645 C CA . GLY A 1 93 ? 6.165 9.552 -18.540 1.00 91.94 93 GLY A CA 1
ATOM 646 C C . GLY A 1 93 ? 7.331 9.383 -17.556 1.00 91.94 93 GLY A C 1
ATOM 647 O O . GLY A 1 93 ? 7.152 9.657 -16.366 1.00 91.94 93 GLY A O 1
ATOM 648 N N . HIS A 1 94 ? 8.490 8.877 -17.996 1.00 92.81 94 HIS A N 1
ATOM 649 C CA . HIS A 1 94 ? 9.587 8.504 -17.098 1.00 92.81 94 HIS A CA 1
ATOM 650 C C . HIS A 1 94 ? 10.200 9.701 -16.372 1.00 92.81 94 HIS A C 1
ATOM 652 O O . HIS A 1 94 ? 10.320 9.669 -15.147 1.00 92.81 94 HIS A O 1
ATOM 658 N N . LEU A 1 95 ? 10.501 10.781 -17.099 1.00 89.56 95 LEU A N 1
ATOM 659 C CA . LEU A 1 95 ? 11.097 11.998 -16.534 1.00 89.56 95 LEU A CA 1
ATOM 660 C C . LEU A 1 95 ? 10.202 12.645 -15.465 1.00 89.56 95 LEU A C 1
ATOM 662 O O . LEU A 1 95 ? 10.690 13.169 -14.469 1.00 89.56 95 LEU A O 1
ATOM 666 N N . ARG A 1 96 ? 8.877 12.517 -15.612 1.00 90.69 96 ARG A N 1
ATOM 667 C CA . ARG A 1 96 ? 7.880 12.991 -14.635 1.00 90.69 96 ARG A CA 1
ATOM 668 C C . ARG A 1 96 ? 7.656 12.022 -13.468 1.00 90.69 96 ARG A C 1
ATOM 670 O O . ARG A 1 96 ? 6.784 12.260 -12.641 1.00 90.69 96 ARG A O 1
ATOM 677 N N . ARG A 1 97 ? 8.378 10.894 -13.420 1.00 87.81 97 ARG A N 1
ATOM 678 C CA . ARG A 1 97 ? 8.188 9.785 -12.461 1.00 87.81 97 ARG A CA 1
ATOM 679 C C . ARG A 1 97 ? 6.759 9.213 -12.432 1.00 87.81 97 ARG A C 1
ATOM 681 O O . ARG A 1 97 ? 6.392 8.524 -11.483 1.00 87.81 97 ARG A O 1
ATOM 688 N N . ALA A 1 98 ? 5.977 9.445 -13.486 1.00 89.12 98 ALA A N 1
ATOM 689 C CA . ALA A 1 98 ? 4.596 8.976 -13.624 1.00 89.12 98 ALA A CA 1
ATOM 690 C C . ALA A 1 98 ? 4.496 7.623 -14.354 1.00 89.12 98 ALA A C 1
ATOM 692 O O . ALA A 1 98 ? 3.414 7.062 -14.511 1.00 89.12 98 ALA A O 1
ATOM 693 N N . CYS A 1 99 ? 5.621 7.081 -14.820 1.00 93.56 99 CYS A N 1
ATOM 694 C CA . CYS A 1 99 ? 5.652 5.815 -15.537 1.00 93.56 99 CYS A CA 1
ATOM 695 C C . CYS A 1 99 ? 5.527 4.593 -14.605 1.00 93.56 99 CYS A C 1
ATOM 697 O O . CYS A 1 99 ? 5.907 4.627 -13.429 1.00 93.56 99 CYS A O 1
ATOM 699 N N . ARG A 1 100 ? 5.076 3.462 -15.158 1.00 92.12 100 ARG A N 1
ATOM 700 C CA . ARG A 1 100 ? 5.006 2.171 -14.453 1.00 92.12 100 ARG A CA 1
ATOM 701 C C . ARG A 1 100 ? 6.130 1.252 -14.946 1.00 92.12 100 ARG A C 1
ATOM 703 O O . ARG A 1 100 ? 6.182 1.016 -16.149 1.00 92.12 100 ARG A O 1
ATOM 710 N N . PRO A 1 101 ? 7.012 0.730 -14.073 1.00 93.56 101 PRO A N 1
ATOM 711 C CA . PRO A 1 101 ? 8.116 -0.135 -14.490 1.00 93.56 101 PRO A CA 1
ATOM 712 C C . PRO A 1 101 ? 7.600 -1.427 -15.133 1.00 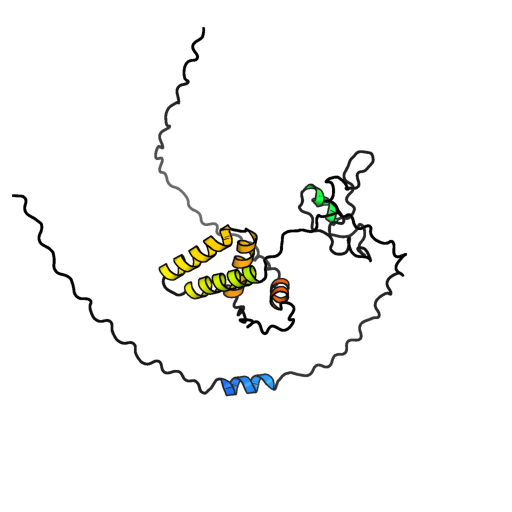93.56 101 PRO A C 1
ATOM 714 O O . PRO A 1 101 ? 6.667 -2.047 -14.622 1.00 93.56 101 PRO A O 1
ATOM 717 N N . CYS A 1 102 ? 8.226 -1.858 -16.226 1.00 94.69 102 CYS A N 1
ATOM 718 C CA . CYS A 1 102 ? 7.941 -3.149 -16.838 1.00 94.69 102 CYS A CA 1
ATOM 719 C C . CYS A 1 102 ? 8.577 -4.274 -16.024 1.00 94.69 102 CYS A C 1
ATOM 721 O O . CYS A 1 102 ? 9.798 -4.332 -15.872 1.00 94.69 102 CYS A O 1
ATOM 723 N N . HIS A 1 103 ? 7.745 -5.203 -15.555 1.00 92.00 103 HIS A N 1
ATOM 724 C CA . HIS A 1 103 ? 8.189 -6.381 -14.812 1.00 92.00 103 HIS A CA 1
ATOM 725 C C . HIS A 1 103 ? 9.114 -7.282 -15.652 1.00 92.00 103 HIS A C 1
ATOM 727 O O . HIS A 1 103 ? 10.105 -7.809 -15.154 1.00 92.00 103 HIS A O 1
ATOM 733 N N . TYR A 1 104 ? 8.835 -7.406 -16.954 1.00 94.69 104 TYR A N 1
ATOM 734 C CA . TYR A 1 104 ? 9.556 -8.315 -17.850 1.00 94.69 104 TYR A CA 1
ATOM 735 C C . TYR A 1 104 ? 10.848 -7.734 -18.430 1.00 94.69 104 TYR A C 1
ATOM 737 O O . TYR A 1 104 ? 11.684 -8.491 -18.915 1.00 94.69 104 TYR A O 1
ATOM 745 N N . ASN A 1 105 ? 11.058 -6.419 -18.361 1.00 93.88 105 ASN A N 1
ATOM 746 C CA . ASN A 1 105 ? 12.257 -5.790 -18.920 1.00 93.88 105 ASN A CA 1
ATOM 747 C C . ASN A 1 105 ? 13.551 -6.235 -18.212 1.00 93.88 105 ASN A C 1
ATOM 749 O O . ASN A 1 105 ? 14.587 -6.368 -18.848 1.00 93.88 105 ASN A O 1
ATOM 753 N N . GLN A 1 106 ? 13.486 -6.511 -16.904 1.00 88.12 106 GLN A N 1
ATOM 754 C CA . GLN A 1 106 ? 14.625 -7.035 -16.132 1.00 88.12 106 GLN A CA 1
ATOM 755 C C . GLN A 1 106 ? 14.696 -8.575 -16.129 1.00 88.12 106 GLN A C 1
ATOM 757 O O . GLN A 1 106 ? 15.585 -9.149 -15.501 1.00 88.12 106 GLN A O 1
ATOM 762 N N . SER A 1 107 ? 13.756 -9.258 -16.792 1.00 90.94 107 SER A N 1
ATOM 763 C CA . SER A 1 107 ? 13.730 -10.721 -16.854 1.00 90.94 107 SER A CA 1
ATOM 764 C C . SER A 1 107 ? 14.772 -11.259 -17.841 1.00 90.94 107 SER A C 1
ATOM 766 O O . SER A 1 107 ? 15.164 -10.571 -18.781 1.00 90.94 107 SER A O 1
ATOM 768 N N . LYS A 1 108 ? 15.194 -12.520 -17.666 1.00 92.56 108 LYS A N 1
ATOM 769 C CA . LYS A 1 108 ? 16.172 -13.170 -18.563 1.00 92.56 108 LYS A CA 1
ATOM 770 C C . LYS A 1 108 ? 15.690 -13.250 -20.017 1.00 92.56 108 LYS A C 1
ATOM 772 O O . LYS A 1 108 ? 16.513 -13.230 -20.920 1.00 92.56 108 LYS A O 1
ATOM 777 N N . SER A 1 109 ? 14.379 -13.359 -20.231 1.00 94.06 109 SER A N 1
ATOM 778 C CA . SER A 1 109 ? 13.759 -13.409 -21.561 1.00 94.06 109 SER A CA 1
ATOM 779 C C . SER A 1 109 ? 13.527 -12.027 -22.178 1.00 94.06 109 SER A C 1
ATOM 781 O O . SER A 1 109 ? 13.182 -11.945 -23.352 1.00 94.06 109 SER A O 1
ATOM 783 N N . GLY A 1 110 ? 13.673 -10.949 -21.401 1.00 94.12 110 GLY A N 1
ATOM 784 C CA . GLY A 1 110 ? 13.245 -9.612 -21.801 1.00 94.12 110 GLY A CA 1
ATOM 785 C C . GLY A 1 110 ? 11.721 -9.482 -21.924 1.00 94.12 110 GLY A C 1
ATOM 786 O O . GLY A 1 110 ? 10.957 -10.422 -21.685 1.00 94.12 110 GLY A O 1
ATOM 787 N N . CYS A 1 111 ? 11.262 -8.279 -22.268 1.00 96.88 111 CYS A N 1
ATOM 788 C CA . CYS A 1 111 ? 9.850 -8.024 -22.535 1.00 96.88 111 CYS A CA 1
ATOM 789 C C . CYS A 1 111 ? 9.502 -8.389 -23.985 1.00 96.88 111 CYS A C 1
ATOM 791 O O . CYS A 1 111 ? 10.060 -7.806 -24.912 1.00 96.88 111 CYS A O 1
ATOM 793 N N . ALA A 1 112 ? 8.522 -9.277 -24.183 1.00 96.81 112 ALA A N 1
ATOM 794 C CA . ALA A 1 112 ? 8.064 -9.695 -25.513 1.00 96.81 112 ALA A CA 1
ATOM 795 C C . ALA A 1 112 ? 7.507 -8.541 -26.373 1.00 96.81 112 ALA A C 1
ATOM 797 O O . ALA A 1 112 ? 7.560 -8.601 -27.597 1.00 96.81 112 ALA A O 1
ATOM 798 N N . ASN A 1 113 ? 7.005 -7.474 -25.741 1.00 96.81 113 ASN A N 1
ATOM 799 C CA . ASN A 1 113 ? 6.398 -6.337 -26.441 1.00 96.81 113 ASN A CA 1
ATOM 800 C C . ASN A 1 113 ? 7.426 -5.338 -27.002 1.00 96.81 113 ASN A C 1
ATOM 802 O O . ASN A 1 113 ? 7.049 -4.445 -27.764 1.00 96.81 113 ASN A O 1
ATOM 806 N N . GLY A 1 114 ? 8.705 -5.448 -26.618 1.00 95.06 114 GLY A N 1
ATOM 807 C CA . GLY A 1 114 ? 9.768 -4.550 -27.081 1.00 95.06 114 GLY A CA 1
ATOM 808 C C . GLY A 1 114 ? 9.407 -3.065 -26.925 1.00 95.06 114 GLY A C 1
ATOM 809 O O . GLY A 1 114 ? 8.904 -2.646 -25.881 1.00 95.06 114 GLY A O 1
ATOM 810 N N . ALA A 1 115 ? 9.613 -2.274 -27.981 1.00 95.69 115 ALA A N 1
ATOM 811 C CA . ALA A 1 115 ? 9.311 -0.839 -27.997 1.00 95.69 115 ALA A CA 1
ATOM 812 C C . ALA A 1 115 ? 7.808 -0.512 -27.877 1.00 95.69 115 ALA A C 1
ATOM 814 O O . ALA A 1 115 ? 7.444 0.564 -27.408 1.00 95.69 115 ALA A O 1
ATOM 815 N N . LYS A 1 116 ? 6.916 -1.447 -28.235 1.00 97.31 116 LYS A N 1
ATOM 816 C CA . LYS A 1 116 ? 5.454 -1.275 -28.131 1.00 97.31 116 LYS A CA 1
ATOM 817 C C . LYS A 1 116 ? 4.917 -1.552 -26.722 1.00 97.31 116 LYS A C 1
ATOM 819 O O . LYS A 1 116 ? 3.710 -1.556 -26.509 1.00 97.31 116 LYS A O 1
ATOM 824 N N . CYS A 1 117 ? 5.788 -1.827 -25.750 1.00 97.56 117 CYS A N 1
ATOM 825 C CA . CYS A 1 117 ? 5.368 -2.078 -24.380 1.00 97.56 117 CYS A CA 1
ATOM 826 C C . CYS A 1 117 ? 4.750 -0.823 -23.740 1.00 97.56 117 CYS A C 1
ATOM 828 O O . CYS A 1 117 ? 5.357 0.247 -23.722 1.00 97.56 117 CYS A O 1
ATOM 830 N N . ASN A 1 118 ? 3.572 -0.980 -23.134 1.00 97.44 118 ASN A N 1
ATOM 831 C CA . ASN A 1 118 ? 2.892 0.079 -22.376 1.00 97.44 118 ASN A CA 1
ATOM 832 C C . ASN A 1 118 ? 3.514 0.331 -20.988 1.00 97.44 118 ASN A C 1
ATOM 834 O O . ASN A 1 118 ? 3.050 1.190 -20.241 1.00 97.44 118 ASN A O 1
ATOM 838 N N . PHE A 1 119 ? 4.555 -0.420 -20.622 1.00 96.69 119 PHE A N 1
ATOM 839 C CA . PHE A 1 119 ? 5.290 -0.267 -19.371 1.00 96.69 119 PHE A CA 1
ATOM 840 C C . PHE A 1 119 ? 6.707 0.225 -19.640 1.00 96.69 119 PHE A C 1
ATOM 842 O O . PHE A 1 119 ? 7.314 -0.119 -20.644 1.00 96.69 119 PHE A O 1
ATOM 849 N N . CYS A 1 120 ? 7.252 0.984 -18.700 1.00 95.19 120 CYS A N 1
ATOM 850 C CA . CYS A 1 120 ? 8.551 1.619 -18.812 1.00 95.19 120 CYS A CA 1
ATOM 851 C C . CYS A 1 120 ? 9.699 0.604 -18.798 1.00 95.19 120 CYS A C 1
ATOM 853 O O . CYS A 1 120 ? 9.840 -0.186 -17.859 1.00 95.19 120 CYS A O 1
ATOM 855 N N . HIS A 1 121 ? 10.549 0.669 -19.819 1.00 95.12 121 HIS A N 1
ATOM 856 C CA . HIS A 1 121 ? 11.775 -0.126 -19.938 1.00 95.12 121 HIS A CA 1
ATOM 857 C C . HIS A 1 121 ? 13.027 0.583 -19.392 1.00 95.12 121 HIS A C 1
ATOM 859 O O . HIS A 1 121 ? 14.125 0.031 -19.437 1.00 95.12 121 HIS A O 1
ATOM 865 N N . CYS A 1 122 ? 12.893 1.786 -18.833 1.00 91.81 122 CYS A N 1
ATOM 866 C CA . CYS A 1 122 ? 14.012 2.458 -18.177 1.00 91.81 122 CYS A CA 1
ATOM 867 C C . CYS A 1 122 ? 14.415 1.713 -16.894 1.00 91.81 122 CYS A C 1
ATOM 869 O O . CYS A 1 122 ? 13.606 1.021 -16.262 1.00 91.81 122 CYS A O 1
ATOM 871 N N . ARG A 1 123 ? 15.677 1.867 -16.478 1.00 88.44 123 ARG A N 1
ATOM 872 C CA . ARG A 1 123 ? 16.134 1.334 -15.194 1.00 88.44 123 ARG A CA 1
ATOM 873 C C . ARG A 1 123 ? 15.452 2.094 -14.067 1.00 88.44 123 ARG A C 1
ATOM 875 O O . ARG A 1 123 ? 15.733 3.257 -13.810 1.00 88.44 123 ARG A O 1
ATOM 882 N N . HIS A 1 124 ? 14.557 1.406 -13.381 1.00 86.75 124 HIS A N 1
ATOM 883 C CA . HIS A 1 124 ? 14.036 1.861 -12.109 1.00 86.75 124 HIS A CA 1
ATOM 884 C C . HIS A 1 124 ? 14.920 1.314 -11.003 1.00 86.75 124 HIS A C 1
ATOM 886 O O . HIS A 1 124 ? 15.282 0.133 -11.036 1.00 86.75 124 HIS A O 1
ATOM 892 N N . SER A 1 125 ? 15.217 2.140 -9.998 1.00 78.75 125 SER A N 1
ATOM 893 C CA . SER A 1 125 ? 15.605 1.579 -8.714 1.00 78.75 125 SER A CA 1
ATOM 894 C C . SER A 1 125 ? 14.502 0.598 -8.329 1.00 78.75 125 SER A C 1
ATOM 896 O O . SER A 1 125 ? 13.309 0.929 -8.372 1.00 78.75 125 SER A O 1
ATOM 898 N N . GLN A 1 126 ? 14.890 -0.649 -8.035 1.00 70.31 126 GLN A N 1
ATOM 899 C CA . GLN A 1 126 ? 14.022 -1.546 -7.282 1.00 70.31 126 GLN A CA 1
ATOM 900 C C . GLN A 1 126 ? 13.463 -0.674 -6.167 1.00 70.31 126 GLN A C 1
ATOM 902 O O . GLN A 1 126 ? 14.244 0.020 -5.509 1.00 70.31 126 GLN A O 1
ATOM 907 N N . ARG A 1 127 ? 12.133 -0.584 -6.042 1.00 65.38 127 ARG A N 1
ATOM 908 C CA . ARG A 1 127 ? 11.526 0.146 -4.932 1.00 65.38 127 ARG A CA 1
ATOM 909 C C . ARG A 1 127 ? 11.971 -0.608 -3.683 1.00 65.38 127 ARG A C 1
ATOM 911 O O . ARG A 1 127 ? 11.232 -1.450 -3.193 1.00 65.38 127 ARG A O 1
ATOM 918 N N . SER A 1 128 ? 13.166 -0.298 -3.178 1.00 56.12 128 SER A N 1
ATOM 919 C CA . SER A 1 128 ? 13.713 -0.710 -1.892 1.00 56.12 128 SER A CA 1
ATOM 920 C C . SER A 1 128 ? 12.979 0.090 -0.836 1.00 56.12 128 SER A C 1
ATOM 922 O O . SER A 1 128 ? 13.546 0.804 -0.020 1.00 56.12 128 SER A O 1
ATOM 924 N N . ARG A 1 129 ? 11.657 0.061 -0.936 1.00 71.50 129 ARG A N 1
ATOM 925 C CA . ARG A 1 129 ? 10.814 0.447 0.149 1.00 71.50 129 ARG A CA 1
ATOM 926 C C . ARG A 1 129 ? 10.761 -0.826 0.985 1.00 71.50 129 ARG A C 1
ATOM 928 O O . ARG A 1 129 ? 10.113 -1.775 0.522 1.00 71.50 129 ARG A O 1
ATOM 935 N N . PRO A 1 130 ? 11.466 -0.876 2.124 1.00 79.56 130 PRO A N 1
ATOM 936 C CA . PRO A 1 130 ? 11.497 -2.059 2.969 1.00 79.56 130 PRO A CA 1
ATOM 937 C C . PRO A 1 130 ? 10.060 -2.505 3.222 1.00 79.56 130 PRO A C 1
ATOM 939 O O . PRO A 1 130 ? 9.183 -1.680 3.511 1.00 79.56 130 PRO A O 1
ATOM 942 N N . GLN A 1 131 ? 9.782 -3.777 2.946 1.00 88.31 131 GLN A N 1
ATOM 943 C CA . GLN A 1 131 ? 8.489 -4.358 3.283 1.00 88.31 131 GLN A CA 1
ATOM 944 C C . GLN A 1 131 ? 8.296 -4.234 4.795 1.00 88.31 131 GLN A C 1
ATOM 946 O O . GLN A 1 131 ? 9.277 -4.271 5.537 1.00 88.31 131 GLN A O 1
ATOM 951 N N . LEU A 1 132 ? 7.049 -4.045 5.236 1.00 92.88 132 LEU A N 1
ATOM 952 C CA . LEU A 1 132 ? 6.764 -4.158 6.663 1.00 92.88 132 LEU A CA 1
ATOM 953 C C . LEU A 1 132 ? 7.175 -5.557 7.105 1.00 92.88 132 LEU A C 1
ATOM 955 O O . LEU A 1 132 ? 6.898 -6.543 6.413 1.00 92.88 132 LEU A O 1
ATOM 959 N N . THR A 1 133 ? 7.819 -5.626 8.258 1.00 95.19 133 THR A N 1
ATOM 960 C CA . THR A 1 133 ? 8.129 -6.898 8.899 1.00 95.19 133 THR A CA 1
ATOM 961 C C . THR A 1 133 ? 6.834 -7.659 9.201 1.00 95.19 133 THR A C 1
ATOM 963 O O . THR A 1 133 ? 5.737 -7.091 9.223 1.00 95.19 133 THR A O 1
ATOM 966 N N . ARG A 1 134 ? 6.933 -8.975 9.423 1.00 93.44 134 ARG A N 1
ATOM 967 C CA . ARG A 1 134 ? 5.775 -9.792 9.821 1.00 93.44 134 ARG A CA 1
ATOM 968 C C . ARG A 1 134 ? 5.107 -9.223 11.078 1.00 93.44 134 ARG A C 1
ATOM 970 O O . ARG A 1 134 ? 3.906 -8.991 11.052 1.00 93.44 134 ARG A O 1
ATOM 977 N N . GLN A 1 135 ? 5.912 -8.882 12.085 1.00 95.38 135 GLN A N 1
ATOM 978 C CA . GLN A 1 135 ? 5.449 -8.296 13.341 1.00 95.38 135 GLN A CA 1
ATOM 979 C C . GLN A 1 135 ? 4.662 -6.998 13.126 1.00 95.38 135 GLN A C 1
ATOM 981 O O . GLN A 1 135 ? 3.548 -6.871 13.619 1.00 95.38 135 GLN A O 1
ATOM 986 N N . GLU A 1 136 ? 5.173 -6.058 12.328 1.00 96.19 136 GLU A N 1
ATOM 987 C CA . GLU A 1 136 ? 4.439 -4.818 12.041 1.00 96.19 136 GLU A CA 1
ATOM 988 C C . GLU A 1 136 ? 3.124 -5.085 11.291 1.00 96.19 136 GLU A C 1
ATOM 990 O O . GLU A 1 136 ? 2.118 -4.413 11.517 1.00 96.19 136 GLU A O 1
ATOM 995 N N . ARG A 1 137 ? 3.099 -6.072 10.385 1.00 95.69 137 ARG A N 1
ATOM 996 C CA . ARG A 1 137 ? 1.857 -6.463 9.700 1.00 95.69 137 ARG A CA 1
ATOM 997 C C . ARG A 1 137 ? 0.839 -7.064 10.672 1.00 95.69 137 ARG A C 1
ATOM 999 O O . ARG A 1 137 ? -0.355 -6.827 10.482 1.00 95.69 137 ARG A O 1
ATOM 1006 N N . ASP A 1 138 ? 1.287 -7.814 11.675 1.00 95.44 138 ASP A N 1
ATOM 1007 C CA . ASP A 1 138 ? 0.448 -8.388 12.731 1.00 95.44 138 ASP A CA 1
ATOM 1008 C C . ASP A 1 138 ? -0.092 -7.321 13.686 1.00 95.44 138 ASP A C 1
ATOM 1010 O O . ASP A 1 138 ? -1.305 -7.237 13.877 1.00 95.44 138 ASP A O 1
ATOM 1014 N N . GLU A 1 139 ? 0.769 -6.438 14.194 1.00 96.56 139 GLU A N 1
ATOM 1015 C CA . GLU A 1 139 ? 0.372 -5.299 15.032 1.00 96.56 139 GLU A CA 1
ATOM 1016 C C . GLU A 1 139 ? -0.657 -4.418 14.311 1.00 96.56 139 GLU A C 1
ATOM 1018 O O . GLU A 1 139 ? -1.722 -4.112 14.850 1.00 96.56 139 GLU A O 1
ATOM 1023 N N . GLY A 1 140 ? -0.399 -4.082 13.042 1.00 96.31 140 GLY A N 1
ATOM 1024 C CA . GLY A 1 140 ? -1.331 -3.309 12.226 1.00 96.31 140 GLY A CA 1
ATOM 1025 C C . GLY A 1 140 ? -2.681 -4.007 12.025 1.00 96.31 140 GLY A C 1
ATOM 1026 O O . GLY A 1 140 ? -3.716 -3.339 12.004 1.00 96.31 140 GLY A O 1
ATOM 1027 N N . ARG A 1 141 ? -2.701 -5.346 11.915 1.00 96.12 141 ARG A N 1
ATOM 1028 C CA . ARG A 1 141 ? -3.949 -6.130 11.852 1.00 96.12 141 ARG A CA 1
ATOM 1029 C C . ARG A 1 141 ? -4.717 -6.060 13.163 1.00 96.12 141 ARG A C 1
ATOM 1031 O O . ARG A 1 141 ? -5.919 -5.814 13.132 1.00 96.12 141 ARG A O 1
ATOM 1038 N N . GLN A 1 142 ? -4.043 -6.267 14.290 1.00 96.56 142 GLN A N 1
ATOM 1039 C CA . GLN A 1 142 ? -4.664 -6.251 15.615 1.00 96.56 142 GLN A CA 1
ATOM 1040 C C . GLN A 1 142 ? -5.271 -4.880 15.932 1.00 96.56 142 GLN A C 1
ATOM 1042 O O . GLN A 1 142 ? -6.431 -4.803 16.331 1.00 96.56 142 GLN A O 1
ATOM 1047 N N . LEU A 1 143 ? -4.538 -3.795 15.668 1.00 97.44 143 LEU A N 1
ATOM 1048 C CA . LEU A 1 143 ? -5.036 -2.435 15.886 1.00 97.44 143 LEU A CA 1
ATOM 1049 C C . LEU A 1 143 ? -6.209 -2.089 14.959 1.00 97.44 143 LEU A C 1
ATOM 1051 O O . LEU A 1 143 ? -7.196 -1.506 15.405 1.00 97.44 143 LEU A O 1
ATOM 1055 N N . ALA A 1 144 ? -6.153 -2.486 13.684 1.00 97.19 144 ALA A N 1
ATOM 1056 C CA . ALA A 1 144 ? -7.277 -2.302 12.766 1.00 97.19 144 ALA A CA 1
ATOM 1057 C C . ALA A 1 144 ? -8.524 -3.091 13.211 1.00 97.19 144 ALA A C 1
ATOM 1059 O O . ALA A 1 144 ? -9.635 -2.561 13.166 1.00 97.19 144 ALA A O 1
ATOM 1060 N N . LYS A 1 145 ? -8.354 -4.334 13.685 1.00 96.00 145 LYS A N 1
ATOM 1061 C CA . LYS A 1 145 ? -9.441 -5.139 14.269 1.00 96.00 145 LYS A CA 1
ATOM 1062 C C . LYS A 1 145 ? -10.043 -4.463 15.499 1.00 96.00 145 LYS A C 1
ATOM 1064 O O . LYS A 1 145 ? -11.263 -4.387 15.597 1.00 96.00 145 LYS A O 1
ATOM 1069 N N . LEU A 1 146 ? -9.203 -3.939 16.393 1.00 96.94 146 LEU A N 1
ATOM 1070 C CA . LEU A 1 146 ? -9.634 -3.214 17.587 1.00 96.94 146 LEU A CA 1
ATOM 1071 C C . LEU A 1 146 ? -10.499 -2.000 17.213 1.00 96.94 146 LEU A C 1
ATOM 1073 O O . LEU A 1 146 ? -11.616 -1.876 17.706 1.00 96.94 146 LEU A O 1
ATOM 1077 N N . VAL A 1 147 ? -10.036 -1.153 16.287 1.00 97.50 147 VAL A N 1
ATOM 1078 C CA . VAL A 1 147 ? -10.813 -0.000 15.795 1.00 97.50 147 VAL A CA 1
ATOM 1079 C C . VAL A 1 147 ? -12.149 -0.440 15.197 1.00 97.50 147 VAL A C 1
ATOM 1081 O O . VAL A 1 147 ? -13.181 0.146 15.507 1.00 97.50 147 VAL A O 1
ATOM 1084 N N . TYR A 1 148 ? -12.157 -1.492 14.377 1.00 96.88 148 TYR A N 1
ATOM 1085 C CA . TYR A 1 148 ? -13.387 -2.013 13.779 1.00 96.88 148 TYR A CA 1
ATOM 1086 C C . TYR A 1 148 ? -14.390 -2.519 14.831 1.00 96.88 148 TYR A C 1
ATOM 1088 O O . TYR A 1 148 ? -15.573 -2.210 14.750 1.00 96.88 148 TYR A O 1
ATOM 1096 N N . GLN A 1 149 ? -13.930 -3.244 15.853 1.00 95.38 149 GLN A N 1
ATOM 1097 C CA . GLN A 1 149 ? -14.793 -3.757 16.924 1.00 95.38 149 GLN A CA 1
ATOM 1098 C C . GLN A 1 149 ? -15.353 -2.654 17.833 1.00 95.38 149 GLN A C 1
ATOM 1100 O O . GLN A 1 149 ? -16.440 -2.817 18.389 1.00 95.38 149 GLN A O 1
ATOM 1105 N N . MET A 1 150 ? -14.613 -1.557 18.020 1.00 97.62 150 MET A N 1
ATOM 1106 C CA . MET A 1 150 ? -15.036 -0.445 18.877 1.00 97.62 150 MET A CA 1
ATOM 1107 C C . MET A 1 150 ? -15.969 0.549 18.174 1.00 97.62 150 MET A C 1
ATOM 1109 O O . MET A 1 150 ? -16.636 1.308 18.866 1.00 97.62 150 MET A O 1
ATOM 1113 N N . GLN A 1 151 ? -16.080 0.521 16.840 1.00 96.25 151 GLN A N 1
ATOM 1114 C CA . GLN A 1 151 ? -16.954 1.433 16.078 1.00 96.25 151 GLN A CA 1
ATOM 1115 C C . GLN A 1 151 ? -18.438 1.355 16.462 1.00 96.25 151 GLN A C 1
ATOM 1117 O O . GLN A 1 151 ? -19.151 2.333 16.291 1.00 96.25 151 GLN A O 1
ATOM 1122 N N . ASN A 1 152 ? -18.897 0.216 16.989 1.00 94.25 152 ASN A N 1
ATOM 1123 C CA . ASN A 1 152 ? -20.288 0.023 17.414 1.00 94.25 152 ASN A CA 1
ATOM 1124 C C . ASN A 1 152 ? -20.458 0.061 18.946 1.00 94.25 152 ASN A C 1
ATOM 1126 O O . ASN A 1 152 ? -21.489 -0.367 19.459 1.00 94.25 152 ASN A O 1
ATOM 1130 N N . LYS A 1 153 ? -19.427 0.484 19.688 1.00 96.06 153 LYS A N 1
ATOM 1131 C CA . LYS A 1 153 ? -19.437 0.567 21.159 1.00 96.06 153 LYS A CA 1
ATOM 1132 C C . LYS A 1 153 ? -19.493 2.035 21.600 1.00 96.06 153 LYS A C 1
ATOM 1134 O O . LYS A 1 153 ? -19.968 2.881 20.853 1.00 96.06 153 LYS A O 1
ATOM 1139 N N . SER A 1 154 ? -19.061 2.343 22.826 1.00 97.31 154 SER A N 1
ATOM 1140 C CA . SER A 1 154 ? -19.038 3.723 23.314 1.00 97.31 154 SER A CA 1
ATOM 1141 C C . SER A 1 154 ? -18.074 4.595 22.508 1.00 97.31 154 SER A C 1
ATOM 1143 O O . SER A 1 154 ? -16.997 4.149 22.103 1.00 97.31 154 SER A O 1
ATOM 1145 N N . GLU A 1 155 ? -18.440 5.865 22.342 1.00 97.44 155 GLU A N 1
ATOM 1146 C CA . GLU A 1 155 ? -17.632 6.867 21.641 1.00 97.44 155 GLU A CA 1
ATOM 1147 C C . GLU A 1 155 ? -16.220 6.974 22.241 1.00 97.44 155 GLU A C 1
ATOM 1149 O O . GLU A 1 155 ? -15.219 6.966 21.528 1.00 97.44 155 GLU A O 1
ATOM 1154 N N . GLU A 1 156 ? -16.106 6.929 23.570 1.00 97.12 156 GLU A N 1
ATOM 1155 C CA . GLU A 1 156 ? -14.814 6.924 24.263 1.00 97.12 156 GLU A CA 1
ATOM 1156 C C . GLU A 1 156 ? -13.945 5.702 23.931 1.00 97.12 156 GLU A C 1
ATOM 1158 O O . GLU A 1 156 ? -12.713 5.786 23.888 1.00 97.12 156 GLU A O 1
ATOM 1163 N N . ALA A 1 157 ? -14.553 4.526 23.742 1.00 95.94 157 ALA A N 1
ATOM 1164 C CA . ALA A 1 157 ? -13.821 3.327 23.346 1.00 95.94 157 ALA A CA 1
ATOM 1165 C C . ALA A 1 157 ? -13.337 3.438 21.895 1.00 95.94 157 ALA A C 1
ATOM 1167 O O . ALA A 1 157 ? -12.207 3.040 21.597 1.00 95.94 157 ALA A O 1
ATOM 1168 N N . GLN A 1 158 ? -14.154 4.026 21.020 1.00 97.06 158 GLN A N 1
ATOM 1169 C CA . GLN A 1 158 ? -13.784 4.304 19.638 1.00 97.06 158 GLN A CA 1
ATOM 1170 C C . GLN A 1 158 ? -12.613 5.294 19.560 1.00 97.06 158 GLN A C 1
ATOM 1172 O O . GLN A 1 158 ? -11.594 4.970 18.949 1.00 97.06 158 GLN A O 1
ATOM 1177 N N . ILE A 1 159 ? -12.702 6.443 20.238 1.00 97.69 159 ILE A N 1
ATOM 1178 C CA . ILE A 1 159 ? -11.649 7.473 20.246 1.00 97.69 159 ILE A CA 1
ATOM 1179 C C . ILE A 1 159 ? -10.318 6.886 20.735 1.00 97.69 159 ILE A C 1
ATOM 1181 O O . ILE A 1 159 ? -9.273 7.105 20.119 1.00 97.69 159 ILE A O 1
ATOM 1185 N N . ARG A 1 160 ? -10.333 6.081 21.808 1.00 97.69 160 ARG A N 1
ATOM 1186 C CA . ARG A 1 160 ? -9.119 5.423 22.327 1.00 97.69 160 ARG A CA 1
ATOM 1187 C C . ARG A 1 160 ? -8.507 4.438 21.331 1.00 97.69 160 ARG A C 1
ATOM 1189 O O . ARG A 1 160 ? -7.283 4.405 21.165 1.00 97.69 160 ARG A O 1
ATOM 1196 N N . ALA A 1 161 ? -9.338 3.640 20.664 1.00 97.81 161 ALA A N 1
ATOM 1197 C CA . ALA A 1 161 ? -8.882 2.697 19.649 1.00 97.81 161 ALA A CA 1
ATOM 1198 C C . ALA A 1 161 ? -8.247 3.423 18.452 1.00 97.81 161 ALA A C 1
ATOM 1200 O O . ALA A 1 161 ? -7.153 3.063 18.010 1.00 97.81 161 ALA A O 1
ATOM 1201 N N . GLU A 1 162 ? -8.901 4.475 17.961 1.00 97.62 162 GLU A N 1
ATOM 1202 C CA . GLU A 1 162 ? -8.422 5.286 16.842 1.00 97.62 162 GLU A CA 1
ATOM 1203 C C . GLU A 1 162 ? -7.121 6.021 17.184 1.00 97.62 162 GLU A C 1
ATOM 1205 O O . GLU A 1 162 ? -6.175 5.976 16.397 1.00 97.62 162 GLU A O 1
ATOM 1210 N N . ALA A 1 163 ? -7.013 6.606 18.381 1.00 98.06 163 ALA A N 1
ATOM 1211 C CA . ALA A 1 163 ? -5.787 7.247 18.854 1.00 98.06 163 ALA A CA 1
ATOM 1212 C C . ALA A 1 163 ? -4.604 6.265 18.905 1.00 98.06 163 ALA A C 1
ATOM 1214 O O . ALA A 1 163 ? -3.493 6.599 18.486 1.00 98.06 163 ALA A O 1
ATOM 1215 N N . THR A 1 164 ? -4.847 5.028 19.349 1.00 98.00 164 THR A N 1
ATOM 1216 C CA . THR A 1 164 ? -3.818 3.977 19.383 1.00 98.00 164 THR A CA 1
ATOM 1217 C C . THR A 1 164 ? -3.339 3.627 17.971 1.00 98.00 164 THR A C 1
ATOM 1219 O O . THR A 1 164 ? -2.133 3.534 17.724 1.00 98.00 164 THR A O 1
ATOM 1222 N N . LEU A 1 165 ? -4.265 3.490 17.016 1.00 97.62 165 LEU A N 1
ATOM 1223 C CA . LEU A 1 165 ? -3.920 3.238 15.618 1.00 97.62 165 LEU A CA 1
ATOM 1224 C C . LEU A 1 165 ? -3.161 4.420 14.992 1.00 97.62 165 LEU A C 1
ATOM 1226 O O . LEU A 1 165 ? -2.169 4.214 14.291 1.00 97.62 165 LEU A O 1
ATOM 1230 N N . LEU A 1 166 ? -3.580 5.659 15.256 1.00 97.50 166 LEU A N 1
ATOM 1231 C CA . LEU A 1 166 ? -2.898 6.864 14.775 1.00 97.50 166 LEU A CA 1
ATOM 1232 C C . LEU A 1 166 ? -1.467 6.959 15.316 1.00 97.50 166 LEU A C 1
ATOM 1234 O O . LEU A 1 166 ? -0.539 7.210 14.549 1.00 97.50 166 LEU A O 1
ATOM 1238 N N . MET A 1 167 ? -1.264 6.676 16.603 1.00 98.00 167 MET A N 1
ATOM 1239 C CA . MET A 1 167 ? 0.063 6.677 17.221 1.00 98.00 167 MET A CA 1
ATOM 1240 C C . MET A 1 167 ? 0.989 5.601 16.635 1.00 98.00 167 MET A C 1
ATOM 1242 O O . MET A 1 167 ? 2.193 5.821 16.517 1.00 98.00 167 MET A O 1
ATOM 1246 N N . TRP A 1 168 ? 0.449 4.444 16.245 1.00 97.25 168 TRP A N 1
ATOM 1247 C CA . TRP A 1 168 ? 1.225 3.425 15.537 1.00 97.25 168 TRP A CA 1
ATOM 1248 C C . TRP A 1 168 ? 1.555 3.875 14.107 1.00 97.25 168 TRP A C 1
ATOM 1250 O O . TRP A 1 168 ? 2.720 3.907 13.721 1.00 97.25 168 TRP A O 1
ATOM 1260 N N . THR A 1 169 ? 0.550 4.308 13.341 1.00 97.19 169 THR A N 1
ATOM 1261 C CA . THR A 1 169 ? 0.709 4.685 11.926 1.00 97.19 169 THR A CA 1
ATOM 1262 C C . THR A 1 169 ? 1.548 5.945 11.686 1.00 97.19 169 THR A C 1
ATOM 1264 O O . THR A 1 169 ? 2.099 6.093 10.593 1.00 97.19 169 THR A O 1
ATOM 1267 N N . SER A 1 170 ? 1.695 6.827 12.680 1.00 97.25 170 SER A N 1
ATOM 1268 C CA . SER A 1 170 ? 2.508 8.047 12.575 1.00 97.25 170 SER A CA 1
ATOM 1269 C C . SER A 1 170 ? 4.003 7.767 12.393 1.00 97.25 170 SER A C 1
ATOM 1271 O O . SER A 1 170 ? 4.709 8.583 11.803 1.00 97.25 170 SER A O 1
ATOM 1273 N N . LYS A 1 171 ? 4.490 6.596 12.830 1.00 93.69 171 LYS A N 1
ATOM 1274 C CA . LYS A 1 171 ? 5.903 6.205 12.707 1.00 93.69 171 LYS A CA 1
ATOM 1275 C C . LYS A 1 171 ? 6.324 5.992 11.256 1.00 93.69 171 LYS A C 1
ATOM 1277 O O . LYS A 1 171 ? 7.459 6.292 10.900 1.00 93.69 171 LYS A O 1
ATOM 1282 N N . ASN A 1 172 ? 5.429 5.455 10.420 1.00 94.12 172 ASN A N 1
ATOM 1283 C CA . ASN A 1 172 ? 5.734 5.081 9.040 1.00 94.12 172 ASN A CA 1
ATOM 1284 C C . ASN A 1 172 ? 4.512 5.245 8.110 1.00 94.12 172 ASN A C 1
ATOM 1286 O O . ASN A 1 172 ? 3.493 4.581 8.304 1.00 94.12 172 ASN A O 1
ATOM 1290 N N . PRO A 1 173 ? 4.622 5.952 6.966 1.00 93.56 173 PRO A N 1
ATOM 1291 C CA . PRO A 1 173 ? 3.495 6.136 6.035 1.00 93.56 173 PRO A CA 1
ATOM 1292 C C . PRO A 1 173 ? 2.992 4.822 5.403 1.00 93.56 173 PRO A C 1
ATOM 1294 O O . PRO A 1 173 ? 1.877 4.737 4.878 1.00 93.56 173 PRO A O 1
ATOM 1297 N N . ARG A 1 174 ? 3.812 3.763 5.435 1.00 91.81 174 ARG A N 1
ATOM 1298 C CA . ARG A 1 174 ? 3.413 2.424 4.981 1.00 91.81 174 ARG A CA 1
ATOM 1299 C C . ARG A 1 174 ? 2.520 1.711 5.986 1.00 91.81 174 ARG A C 1
ATOM 1301 O O . ARG A 1 174 ? 1.590 1.038 5.557 1.00 91.81 174 ARG A O 1
ATOM 1308 N N . GLN A 1 175 ? 2.792 1.882 7.278 1.00 95.94 175 GLN A N 1
ATOM 1309 C CA . GLN A 1 175 ? 1.944 1.373 8.353 1.00 95.94 175 GLN A CA 1
ATOM 1310 C C . GLN A 1 175 ? 0.550 1.992 8.238 1.00 95.94 175 GLN A C 1
ATOM 1312 O O . GLN A 1 175 ? -0.432 1.257 8.225 1.00 95.94 175 GLN A O 1
ATOM 1317 N N . PHE A 1 176 ? 0.468 3.305 7.980 1.00 96.56 176 PHE A N 1
ATOM 1318 C CA . PHE A 1 176 ? -0.791 3.975 7.640 1.00 96.56 176 PHE A CA 1
ATOM 1319 C C . PHE A 1 176 ? -1.497 3.333 6.437 1.00 96.56 176 PHE A C 1
ATOM 1321 O O . PHE A 1 176 ? -2.632 2.875 6.545 1.00 96.56 176 PHE A O 1
ATOM 1328 N N . SER A 1 177 ? -0.811 3.240 5.291 1.00 95.56 177 SER A N 1
ATOM 1329 C CA . SER A 1 177 ? -1.398 2.680 4.061 1.00 95.56 177 SER A CA 1
ATOM 1330 C C . SER A 1 177 ? -1.908 1.245 4.259 1.00 95.56 177 SER A C 1
ATOM 1332 O O . SER A 1 177 ? -2.970 0.882 3.752 1.00 95.56 177 SER A O 1
ATOM 1334 N N . TYR A 1 178 ? -1.156 0.438 5.009 1.00 96.00 178 TYR A N 1
ATOM 1335 C CA . TYR A 1 178 ? -1.506 -0.936 5.342 1.00 96.00 178 TYR A CA 1
ATOM 1336 C C . TYR A 1 178 ? -2.717 -1.003 6.281 1.00 96.00 178 TYR A C 1
ATOM 1338 O O . TYR A 1 178 ? -3.697 -1.664 5.945 1.00 96.00 178 TYR A O 1
ATOM 1346 N N . ALA A 1 179 ? -2.705 -0.270 7.398 1.00 96.81 179 ALA A N 1
ATOM 1347 C CA . ALA A 1 179 ? -3.816 -0.223 8.348 1.00 96.81 179 ALA A CA 1
ATOM 1348 C C . ALA A 1 179 ? -5.133 0.203 7.684 1.00 96.81 179 ALA A C 1
ATOM 1350 O O . ALA A 1 179 ? -6.159 -0.446 7.877 1.00 96.81 179 ALA A O 1
ATOM 1351 N N . ILE A 1 180 ? -5.102 1.238 6.836 1.00 97.12 180 ILE A N 1
ATOM 1352 C CA . ILE A 1 180 ? -6.278 1.684 6.075 1.00 97.12 180 ILE A CA 1
ATOM 1353 C C . ILE A 1 180 ? -6.766 0.597 5.112 1.00 97.12 180 ILE A C 1
ATOM 1355 O O . ILE A 1 180 ? -7.973 0.396 4.973 1.00 97.12 180 ILE A O 1
ATOM 1359 N N . SER A 1 181 ? -5.854 -0.127 4.455 1.00 96.31 181 SER A N 1
ATOM 1360 C CA . SER A 1 181 ? -6.225 -1.256 3.595 1.00 96.31 181 SER A CA 1
ATOM 1361 C C . SER A 1 181 ? -6.930 -2.364 4.382 1.00 96.31 181 SER A C 1
ATOM 1363 O O . SER A 1 181 ? -7.944 -2.886 3.921 1.00 96.31 181 SER A O 1
ATOM 1365 N N . VAL A 1 182 ? -6.428 -2.703 5.573 1.00 96.50 182 VAL A N 1
ATOM 1366 C CA . VAL A 1 182 ? -7.023 -3.724 6.448 1.00 96.50 182 VAL A CA 1
ATOM 1367 C C . VAL A 1 182 ? -8.395 -3.276 6.958 1.00 96.50 182 VAL A C 1
ATOM 1369 O O . VAL A 1 182 ? -9.359 -4.031 6.849 1.00 96.50 182 VAL A O 1
ATOM 1372 N N . LEU A 1 183 ? -8.521 -2.034 7.433 1.00 96.44 183 LEU A N 1
ATOM 1373 C CA . LEU A 1 183 ? -9.799 -1.462 7.867 1.00 96.44 183 LEU A CA 1
ATOM 1374 C C . LEU A 1 183 ? -10.841 -1.451 6.746 1.00 96.44 183 LEU A C 1
ATOM 1376 O O . LEU A 1 183 ? -11.996 -1.804 6.978 1.00 96.44 183 LEU A O 1
ATOM 1380 N N . ARG A 1 184 ? -10.443 -1.081 5.522 1.00 96.62 184 ARG A N 1
ATOM 1381 C CA . ARG A 1 184 ? -11.331 -1.127 4.352 1.00 96.62 184 ARG A CA 1
ATOM 1382 C C . ARG A 1 184 ? -11.802 -2.552 4.070 1.00 96.62 184 ARG A C 1
ATOM 1384 O O . ARG A 1 184 ? -12.977 -2.747 3.786 1.00 96.62 184 ARG A O 1
ATOM 1391 N N . SER A 1 185 ? -10.903 -3.531 4.171 1.00 95.19 185 SER A N 1
ATOM 1392 C CA . SER A 1 185 ? -11.237 -4.945 3.990 1.00 95.19 185 SER A CA 1
ATOM 1393 C C . SER A 1 185 ? -12.249 -5.431 5.033 1.00 95.19 185 SER A C 1
ATOM 1395 O O . SER A 1 185 ? -13.237 -6.061 4.668 1.00 95.19 185 SER A O 1
ATOM 1397 N N . LEU A 1 186 ? -12.045 -5.097 6.312 1.00 95.19 186 LEU A N 1
ATOM 1398 C CA . LEU A 1 186 ? -12.967 -5.448 7.400 1.00 95.19 186 LEU A CA 1
ATOM 1399 C C . LEU A 1 186 ? -14.358 -4.834 7.199 1.00 95.19 186 LEU A C 1
ATOM 1401 O O . LEU A 1 186 ? -15.366 -5.526 7.312 1.00 95.19 186 LEU A O 1
ATOM 1405 N N . LYS A 1 187 ? -14.420 -3.552 6.821 1.00 94.69 187 LYS A N 1
ATOM 1406 C CA . LYS A 1 187 ? -15.687 -2.871 6.502 1.00 94.69 187 LYS A CA 1
ATOM 1407 C C . LYS A 1 187 ? -16.389 -3.453 5.273 1.00 94.69 187 LYS A C 1
ATOM 1409 O O . LYS A 1 187 ? -17.607 -3.379 5.187 1.00 94.69 187 LYS A O 1
ATOM 1414 N N . GLY A 1 188 ? -15.638 -4.051 4.348 1.00 94.75 188 GLY A N 1
ATOM 1415 C CA . GLY A 1 188 ? -16.170 -4.769 3.189 1.00 94.75 188 GLY A CA 1
ATOM 1416 C C . GLY A 1 188 ? -16.698 -6.177 3.490 1.00 94.75 188 GLY A C 1
ATOM 1417 O O . GLY A 1 188 ? -17.043 -6.886 2.551 1.00 94.75 188 GLY A O 1
ATOM 1418 N N . GLY A 1 189 ? -16.733 -6.605 4.758 1.00 89.06 189 GLY A N 1
ATOM 1419 C CA . GLY A 1 189 ? -17.228 -7.927 5.155 1.00 89.06 189 GLY A CA 1
ATOM 1420 C C . GLY A 1 189 ? -16.220 -9.066 4.976 1.00 89.06 189 GLY A C 1
ATOM 1421 O O . GLY A 1 189 ? -16.567 -10.229 5.176 1.00 89.06 189 GLY A O 1
ATOM 1422 N N . CYS A 1 190 ? -14.962 -8.774 4.630 1.00 81.56 190 CYS A N 1
ATOM 1423 C CA . CYS A 1 190 ? -13.919 -9.792 4.626 1.00 81.56 190 CYS A CA 1
ATOM 1424 C C . CYS A 1 190 ? -13.571 -10.157 6.072 1.00 81.56 190 CYS A C 1
ATOM 1426 O O . CYS A 1 190 ? -12.923 -9.377 6.777 1.00 81.56 190 CYS A O 1
ATOM 1428 N N . ALA A 1 191 ? -13.955 -11.358 6.500 1.00 76.50 191 ALA A N 1
ATOM 1429 C CA . ALA A 1 191 ? -13.481 -11.915 7.755 1.00 76.50 191 ALA A CA 1
ATOM 1430 C C . ALA A 1 191 ? -11.956 -12.090 7.678 1.00 76.50 191 ALA A C 1
ATOM 1432 O O . ALA A 1 191 ? -11.440 -12.861 6.867 1.00 76.50 191 ALA A O 1
ATOM 1433 N N . LEU A 1 192 ? -11.219 -11.359 8.517 1.00 70.19 192 LEU A N 1
ATOM 1434 C CA . LEU A 1 192 ? -9.817 -11.672 8.775 1.00 70.19 192 LEU A CA 1
ATOM 1435 C C . LEU A 1 192 ? -9.795 -12.986 9.546 1.00 70.19 192 LEU A C 1
ATOM 1437 O O . LEU A 1 192 ? -9.909 -12.966 10.772 1.00 70.19 192 LEU A O 1
ATOM 1441 N N . VAL A 1 193 ? -9.656 -14.098 8.825 1.00 75.00 193 VAL A N 1
ATOM 1442 C CA . VAL A 1 193 ? -9.339 -15.388 9.433 1.00 75.00 193 VAL A CA 1
ATOM 1443 C C . VAL A 1 193 ? -8.093 -15.155 10.275 1.00 75.00 193 VAL A C 1
ATOM 1445 O O . VAL A 1 193 ? -7.049 -14.760 9.750 1.00 75.00 193 VAL A O 1
ATOM 1448 N N . ASP A 1 194 ? -8.238 -15.294 11.591 1.00 65.44 194 ASP A N 1
ATOM 1449 C CA . ASP A 1 194 ? -7.110 -15.333 12.503 1.00 65.44 194 ASP A CA 1
ATOM 1450 C C . ASP A 1 194 ? -6.316 -16.574 12.130 1.00 65.44 194 ASP A C 1
ATOM 1452 O O . ASP A 1 194 ? -6.612 -17.681 12.573 1.00 65.44 194 ASP A O 1
ATOM 1456 N N . GLY A 1 195 ? -5.359 -16.394 11.220 1.00 56.78 195 GLY A N 1
ATOM 1457 C CA . GLY A 1 195 ? -4.336 -17.379 10.951 1.00 56.78 195 GLY A CA 1
ATOM 1458 C C . GLY A 1 195 ? -3.536 -17.525 12.230 1.00 56.78 195 GLY A C 1
ATOM 1459 O O . GLY A 1 195 ? -2.530 -16.841 12.405 1.00 56.78 195 GLY A O 1
ATOM 1460 N N . GLN A 1 196 ? -4.020 -18.371 13.143 1.00 52.78 196 GLN A N 1
ATOM 1461 C CA . GLN A 1 196 ? -3.187 -18.972 14.165 1.00 52.78 196 GLN A CA 1
ATOM 1462 C C . GLN A 1 196 ? -1.979 -19.512 13.419 1.00 52.78 196 GLN A C 1
ATOM 1464 O O . GLN A 1 196 ? -2.102 -20.333 12.511 1.00 52.78 196 GLN A O 1
ATOM 1469 N N . THR A 1 197 ? -0.829 -18.934 13.725 1.00 48.25 197 THR A N 1
ATOM 1470 C CA . THR A 1 197 ? 0.441 -19.290 13.129 1.00 48.25 197 THR A CA 1
ATOM 1471 C C . THR A 1 197 ? 0.798 -20.679 13.639 1.00 48.25 197 THR A C 1
ATOM 1473 O O . THR A 1 197 ? 1.516 -20.812 14.621 1.00 48.25 197 THR A O 1
ATOM 1476 N N . SER A 1 198 ? 0.249 -21.723 13.022 1.00 47.81 198 SER A N 1
ATOM 1477 C CA . SER A 1 198 ? 0.950 -22.998 12.979 1.00 47.81 198 SER A CA 1
ATOM 1478 C C . SER A 1 198 ? 2.235 -22.730 12.204 1.00 47.81 198 SER A C 1
ATOM 1480 O O . SER A 1 198 ? 2.179 -22.207 11.089 1.00 47.81 198 SER A O 1
ATOM 1482 N N . ASP A 1 199 ? 3.376 -22.994 12.825 1.00 50.19 199 ASP A N 1
ATOM 1483 C CA . ASP A 1 199 ? 4.719 -22.608 12.381 1.00 50.19 199 ASP A CA 1
ATOM 1484 C C . ASP A 1 199 ? 5.216 -23.293 11.086 1.00 50.19 199 ASP A C 1
ATOM 1486 O O . ASP A 1 199 ? 6.410 -23.282 10.803 1.00 50.19 199 ASP A O 1
ATOM 1490 N N . ASP A 1 200 ? 4.328 -23.831 10.251 1.00 50.28 200 ASP A N 1
ATOM 1491 C CA . ASP A 1 200 ? 4.687 -24.583 9.050 1.00 50.28 200 ASP A CA 1
ATOM 1492 C C . ASP A 1 200 ? 4.435 -23.762 7.769 1.00 50.28 200 ASP A C 1
ATOM 1494 O O . ASP A 1 200 ? 3.299 -23.523 7.357 1.00 50.28 200 ASP A O 1
ATOM 1498 N N . ASP A 1 201 ? 5.535 -23.292 7.172 1.00 52.97 201 ASP A N 1
ATOM 1499 C CA . ASP A 1 201 ? 5.750 -22.847 5.783 1.00 52.97 201 ASP A CA 1
ATOM 1500 C C . ASP A 1 201 ? 4.501 -22.585 4.907 1.00 52.97 201 ASP A C 1
ATOM 1502 O O . ASP A 1 201 ? 4.208 -23.297 3.944 1.00 52.97 201 ASP A O 1
ATOM 1506 N N . GLY A 1 202 ? 3.782 -21.494 5.187 1.00 45.31 202 GLY A N 1
ATOM 1507 C CA . GLY A 1 202 ? 2.602 -21.080 4.424 1.00 45.31 202 GLY A CA 1
ATOM 1508 C C . GLY A 1 202 ? 2.762 -19.698 3.799 1.00 45.31 202 GLY A C 1
ATOM 1509 O O . GLY A 1 202 ? 2.641 -18.682 4.476 1.00 45.31 202 GLY A O 1
ATOM 1510 N N . PHE A 1 203 ? 3.006 -19.650 2.490 1.00 49.19 203 PHE A N 1
ATOM 1511 C CA . PHE A 1 203 ? 3.019 -18.428 1.681 1.00 49.19 203 PHE A CA 1
ATOM 1512 C C . PHE A 1 203 ? 1.682 -17.662 1.844 1.00 49.19 203 PHE A C 1
ATOM 1514 O O . PHE A 1 203 ? 0.632 -18.149 1.428 1.00 49.19 203 PHE A O 1
ATOM 1521 N N . ASP A 1 204 ? 1.744 -16.487 2.490 1.00 54.56 204 ASP A N 1
ATOM 1522 C CA . ASP A 1 204 ? 0.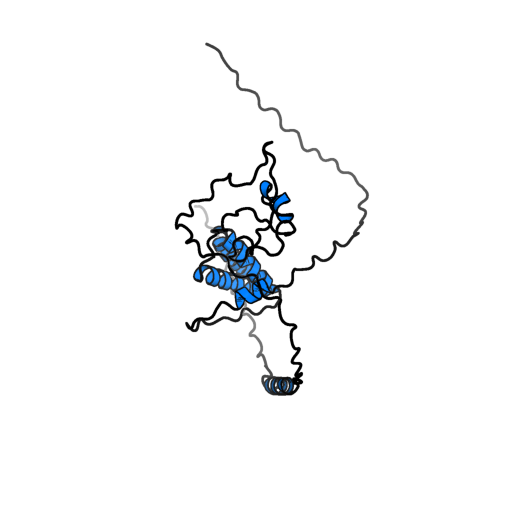642 -15.615 2.946 1.00 54.56 204 ASP A CA 1
ATOM 1523 C C . ASP A 1 204 ? -0.567 -15.552 1.975 1.00 54.56 204 ASP A C 1
ATOM 1525 O O . ASP A 1 204 ? -0.593 -14.770 1.019 1.00 54.56 204 ASP A O 1
ATOM 1529 N N . ALA A 1 205 ? -1.639 -16.298 2.271 1.00 53.59 205 ALA A N 1
ATOM 1530 C CA . ALA A 1 205 ? -2.916 -16.253 1.539 1.00 53.59 205 ALA A CA 1
ATOM 1531 C C . ALA A 1 205 ? -3.552 -14.842 1.506 1.00 53.59 205 ALA A C 1
ATOM 1533 O O . ALA A 1 205 ? -4.327 -14.512 0.604 1.00 53.59 205 ALA A O 1
ATOM 1534 N N . LEU A 1 206 ? -3.182 -13.978 2.457 1.00 53.38 206 LEU A N 1
ATOM 1535 C CA . LEU A 1 206 ? -3.643 -12.595 2.542 1.00 53.38 206 LEU A CA 1
ATOM 1536 C C . LEU A 1 206 ? -3.007 -11.689 1.473 1.00 53.38 206 LEU A C 1
ATOM 1538 O O . LEU A 1 206 ? -3.684 -10.797 0.966 1.00 53.38 206 LEU A O 1
ATOM 1542 N N . ASP A 1 207 ? -1.756 -11.939 1.068 1.00 53.88 207 ASP A N 1
ATOM 1543 C CA . ASP A 1 207 ? -1.117 -11.181 -0.022 1.00 53.88 207 ASP A CA 1
ATOM 1544 C C . ASP A 1 207 ? -1.777 -11.522 -1.373 1.00 53.88 207 ASP A C 1
ATOM 1546 O O . ASP A 1 207 ? -1.934 -10.661 -2.242 1.00 53.88 207 ASP A O 1
ATOM 1550 N N . MET A 1 208 ? -2.292 -12.752 -1.514 1.00 52.97 208 MET A N 1
ATOM 1551 C CA . MET A 1 208 ? -3.136 -13.143 -2.648 1.00 52.97 208 MET A CA 1
ATOM 1552 C C . MET A 1 208 ? -4.537 -12.516 -2.608 1.00 52.97 208 MET A C 1
ATOM 1554 O O . MET A 1 208 ? -5.058 -12.147 -3.662 1.00 52.97 208 MET A O 1
ATOM 1558 N N . ALA A 1 209 ? -5.149 -12.364 -1.430 1.00 53.38 209 ALA A N 1
ATOM 1559 C CA . ALA A 1 209 ? -6.457 -11.718 -1.289 1.00 53.38 209 ALA A CA 1
ATOM 1560 C C . ALA A 1 209 ? -6.386 -10.205 -1.568 1.00 53.38 209 ALA A C 1
ATOM 1562 O O . ALA A 1 209 ? -7.236 -9.666 -2.276 1.00 53.38 209 ALA A O 1
ATOM 1563 N N . ILE A 1 210 ? -5.326 -9.533 -1.103 1.00 53.78 210 ILE A N 1
ATOM 1564 C CA . ILE A 1 210 ? -5.072 -8.112 -1.388 1.00 53.78 210 ILE A CA 1
ATOM 1565 C C . ILE A 1 210 ? -4.792 -7.896 -2.886 1.00 53.78 210 ILE A C 1
ATOM 1567 O O . ILE A 1 210 ? -5.255 -6.910 -3.458 1.00 53.78 210 ILE A O 1
ATOM 1571 N N . ALA A 1 211 ? -4.107 -8.830 -3.555 1.00 55.25 211 ALA A N 1
ATOM 1572 C CA . ALA A 1 211 ? -3.870 -8.769 -5.001 1.00 55.25 211 ALA A CA 1
ATOM 1573 C C . ALA A 1 211 ? -5.118 -9.069 -5.859 1.00 55.25 211 ALA A C 1
ATOM 1575 O O . ALA A 1 211 ? -5.143 -8.716 -7.040 1.00 55.25 211 ALA A O 1
ATOM 1576 N N . ARG A 1 212 ? -6.144 -9.716 -5.287 1.00 50.59 212 ARG A N 1
ATOM 1577 C CA . ARG A 1 212 ? -7.401 -10.088 -5.963 1.00 50.59 212 ARG A CA 1
ATOM 1578 C C . ARG A 1 212 ? -8.561 -9.127 -5.727 1.00 50.59 212 ARG A C 1
ATOM 1580 O O . ARG A 1 212 ? -9.622 -9.344 -6.311 1.00 50.59 212 ARG A O 1
ATOM 1587 N N . ALA A 1 213 ? -8.384 -8.080 -4.922 1.00 42.59 213 ALA A N 1
ATOM 1588 C CA . ALA A 1 213 ? -9.405 -7.052 -4.776 1.00 42.59 213 ALA A CA 1
ATOM 1589 C C . ALA A 1 213 ? -9.725 -6.467 -6.170 1.00 42.59 213 ALA A C 1
ATOM 1591 O O . ALA A 1 213 ? -8.810 -5.955 -6.828 1.00 42.59 213 ALA A O 1
ATOM 1592 N N . PRO A 1 214 ? -10.977 -6.570 -6.662 1.00 42.78 214 PRO A N 1
ATOM 1593 C CA . PRO A 1 214 ? -11.335 -5.997 -7.949 1.00 42.78 214 PRO A CA 1
ATOM 1594 C C . PRO A 1 214 ? -11.017 -4.506 -7.906 1.00 42.78 214 PRO A C 1
ATOM 1596 O O . PRO A 1 214 ? -11.287 -3.837 -6.905 1.00 42.78 214 PRO A O 1
ATOM 1599 N N . ALA A 1 215 ? -10.406 -3.991 -8.976 1.00 45.56 215 ALA A N 1
ATOM 1600 C CA . ALA A 1 215 ? -10.251 -2.556 -9.147 1.00 45.56 215 ALA A CA 1
ATOM 1601 C C . ALA A 1 215 ? -11.636 -1.943 -8.949 1.00 45.56 215 ALA A C 1
ATOM 1603 O O . ALA A 1 215 ? -12.547 -2.239 -9.722 1.00 45.56 215 ALA A O 1
ATOM 1604 N N . ILE A 1 216 ? -11.799 -1.173 -7.871 1.00 44.22 216 ILE A N 1
ATOM 1605 C CA . ILE A 1 216 ? -13.032 -0.450 -7.592 1.00 44.22 216 ILE A CA 1
ATOM 1606 C C . ILE A 1 216 ? -13.271 0.402 -8.832 1.00 44.22 216 ILE A C 1
ATOM 1608 O O . ILE A 1 216 ? -12.543 1.366 -9.082 1.00 44.22 216 ILE A O 1
ATOM 1612 N N . VAL A 1 217 ? -14.242 -0.011 -9.644 1.00 42.31 217 VAL A N 1
ATOM 1613 C CA . VAL A 1 217 ? -14.835 0.838 -10.663 1.00 42.31 217 VAL A CA 1
ATOM 1614 C C . VAL A 1 217 ? -15.355 2.017 -9.864 1.00 42.31 217 VAL A C 1
ATOM 1616 O O . VAL A 1 217 ? -16.277 1.866 -9.063 1.00 42.31 217 VAL A O 1
ATOM 1619 N N . ARG A 1 218 ? -14.669 3.160 -9.975 1.00 42.41 218 ARG A N 1
ATOM 1620 C CA . ARG A 1 218 ? -15.190 4.414 -9.443 1.00 42.41 218 ARG A CA 1
ATOM 1621 C C . ARG A 1 218 ? -16.615 4.531 -9.989 1.00 42.41 218 ARG A C 1
ATOM 1623 O O . ARG A 1 218 ? -16.759 4.420 -11.210 1.00 42.41 218 ARG A O 1
ATOM 1630 N N . PRO A 1 219 ? -17.645 4.674 -9.137 1.00 45.94 219 PRO A N 1
ATOM 1631 C CA . PRO A 1 219 ? -18.961 5.008 -9.651 1.00 45.94 219 PRO A CA 1
ATOM 1632 C C . PRO A 1 219 ? -18.796 6.265 -10.520 1.00 45.94 219 PRO A C 1
ATOM 1634 O O . PRO A 1 219 ? -18.018 7.145 -10.136 1.00 45.94 219 PRO A O 1
ATOM 1637 N N . PRO A 1 220 ? -19.409 6.314 -11.716 1.00 51.41 220 PRO A N 1
ATOM 1638 C CA . PRO A 1 220 ? -19.363 7.517 -12.531 1.00 51.41 220 PRO A CA 1
ATOM 1639 C C . PRO A 1 220 ? -19.886 8.674 -11.683 1.00 51.41 220 PRO A C 1
ATOM 1641 O O . PRO A 1 220 ? -20.892 8.516 -10.991 1.00 51.41 220 PRO A O 1
ATOM 1644 N N . ASP A 1 221 ? -19.152 9.786 -11.693 1.00 45.81 221 ASP A N 1
ATOM 1645 C CA . ASP A 1 221 ? -19.530 11.012 -11.005 1.00 45.81 221 ASP A CA 1
ATOM 1646 C C . ASP A 1 221 ? -20.982 11.346 -11.373 1.00 45.81 221 ASP A C 1
ATOM 1648 O O . ASP A 1 221 ? -21.290 11.585 -12.543 1.00 45.81 221 ASP A O 1
ATOM 1652 N N . SER A 1 222 ? -21.886 11.277 -10.391 1.00 46.03 222 SER A N 1
ATOM 1653 C CA . SER A 1 222 ? -23.281 11.671 -10.574 1.00 46.03 222 SER A CA 1
ATOM 1654 C C . SER A 1 222 ? -23.324 13.144 -10.986 1.00 46.03 222 SER A C 1
ATOM 1656 O O . SER A 1 222 ? -22.833 13.983 -10.225 1.00 46.03 222 SER A O 1
ATOM 1658 N N . PRO A 1 223 ? -23.905 13.489 -12.146 1.00 65.69 223 PRO A N 1
ATOM 1659 C CA . PRO A 1 223 ? -24.191 14.872 -12.464 1.00 65.69 223 PRO A CA 1
ATOM 1660 C C . PRO A 1 223 ? -25.461 15.328 -11.727 1.00 65.69 223 PRO A C 1
ATOM 1662 O O . PRO A 1 223 ? -26.394 14.554 -11.521 1.00 65.69 223 PRO A O 1
ATOM 1665 N N . ASP A 1 224 ? -25.464 16.612 -11.379 1.00 52.34 224 ASP A N 1
ATOM 1666 C CA . ASP A 1 224 ? -26.628 17.443 -11.062 1.00 52.34 224 ASP A CA 1
ATOM 1667 C C . ASP A 1 224 ? -27.334 17.247 -9.710 1.00 52.34 224 ASP A C 1
ATOM 1669 O O . ASP A 1 224 ? -28.424 16.692 -9.599 1.00 52.34 224 ASP A O 1
ATOM 1673 N N . THR A 1 225 ? -26.804 17.930 -8.693 1.00 54.78 225 THR A N 1
ATOM 1674 C CA . THR A 1 225 ? -27.666 18.690 -7.773 1.00 54.78 225 THR A CA 1
ATOM 1675 C C . THR A 1 225 ? -27.434 20.178 -7.991 1.00 54.78 225 THR A C 1
ATOM 1677 O O . THR A 1 225 ? -26.703 20.841 -7.254 1.00 54.78 225 THR A O 1
ATOM 1680 N N . ALA A 1 226 ? -28.074 20.699 -9.034 1.00 53.22 226 ALA A N 1
ATOM 1681 C CA . ALA A 1 226 ? -28.445 22.098 -9.096 1.00 53.22 226 ALA A CA 1
ATOM 1682 C C . ALA A 1 226 ? -29.472 22.357 -7.983 1.00 53.22 226 ALA A C 1
ATOM 1684 O O . ALA A 1 226 ? -30.640 22.002 -8.120 1.00 53.22 226 ALA A O 1
ATOM 1685 N N . SER A 1 227 ? -29.042 22.962 -6.877 1.00 56.62 227 SER A N 1
ATOM 1686 C CA . SER A 1 227 ? -29.963 23.646 -5.973 1.00 56.62 227 SER A CA 1
ATOM 1687 C C . SER A 1 227 ? -29.564 25.105 -5.901 1.00 56.62 227 SER A C 1
ATOM 1689 O O . SER A 1 227 ? -28.499 25.475 -5.416 1.00 56.62 227 SER A O 1
ATOM 1691 N N . GLN A 1 228 ? -30.455 25.908 -6.459 1.00 52.66 228 GLN A N 1
ATOM 1692 C CA . GLN A 1 228 ? -30.484 27.352 -6.401 1.00 52.66 228 GLN A CA 1
ATOM 1693 C C . GLN A 1 228 ? -30.460 27.806 -4.937 1.00 52.66 228 GLN A C 1
ATOM 1695 O O . GLN A 1 228 ? -31.318 27.413 -4.151 1.00 52.66 228 GLN A O 1
ATOM 1700 N N . THR A 1 229 ? -29.521 28.680 -4.589 1.00 52.22 229 THR A N 1
ATOM 1701 C CA . THR A 1 229 ? -29.678 29.601 -3.460 1.00 52.22 229 THR A CA 1
ATOM 1702 C C . THR A 1 229 ? -29.523 31.008 -4.010 1.00 52.22 229 THR A C 1
ATOM 1704 O O . THR A 1 229 ? -28.423 31.540 -4.148 1.00 52.22 229 THR A O 1
ATOM 1707 N N . SER A 1 230 ? -30.651 31.578 -4.416 1.00 57.12 230 SER A N 1
ATOM 1708 C CA . SER A 1 230 ? -30.792 32.999 -4.692 1.00 57.12 230 SER A CA 1
ATOM 1709 C C . SER A 1 230 ? -30.773 33.781 -3.376 1.00 57.12 230 SER A C 1
ATOM 1711 O O . SER A 1 230 ? -31.636 33.551 -2.537 1.00 57.12 230 SER A O 1
ATOM 1713 N N . GLY A 1 231 ? -29.808 34.697 -3.257 1.00 46.16 231 GLY A N 1
ATOM 1714 C CA . GLY A 1 231 ? -29.943 36.041 -2.680 1.00 46.16 231 GLY A CA 1
ATOM 1715 C C . GLY A 1 231 ? -30.395 36.200 -1.226 1.00 46.16 231 GLY A C 1
ATOM 1716 O O . GLY A 1 231 ? -31.554 35.963 -0.912 1.00 46.16 231 GLY A O 1
ATOM 1717 N N . ALA A 1 232 ? -29.520 36.771 -0.395 1.00 47.69 232 ALA A N 1
ATOM 1718 C CA . ALA A 1 232 ? -29.731 38.104 0.189 1.00 47.69 232 ALA A CA 1
ATOM 1719 C C . ALA A 1 232 ? -28.560 38.484 1.113 1.00 47.69 232 ALA A C 1
ATOM 1721 O O . ALA A 1 232 ? -28.194 37.729 2.007 1.00 47.69 232 ALA A O 1
ATOM 1722 N N . ASP A 1 233 ? -27.987 39.653 0.830 1.00 51.91 233 ASP A N 1
ATOM 1723 C CA . ASP A 1 233 ? -27.445 40.653 1.754 1.00 51.91 233 ASP A CA 1
ATOM 1724 C C . ASP A 1 233 ? -27.108 40.261 3.202 1.00 51.91 233 ASP A C 1
ATOM 1726 O O . ASP A 1 233 ? -27.994 40.072 4.031 1.00 51.91 233 ASP A O 1
ATOM 1730 N N . ALA A 1 234 ? -25.818 40.346 3.535 1.00 55.81 234 ALA A N 1
ATOM 1731 C CA . ALA A 1 234 ? -25.348 41.104 4.697 1.00 55.81 234 ALA A CA 1
ATOM 1732 C C . ALA A 1 234 ? -23.837 41.356 4.564 1.00 55.81 234 ALA A C 1
ATOM 1734 O O . ALA A 1 234 ? -23.009 40.460 4.725 1.00 55.81 234 ALA A O 1
ATOM 1735 N N . LEU A 1 235 ? -23.506 42.601 4.226 1.00 57.53 235 LEU A N 1
ATOM 1736 C CA . LEU A 1 235 ? -22.224 43.232 4.506 1.00 57.53 235 LEU A CA 1
ATOM 1737 C C . LEU A 1 235 ? -22.018 43.237 6.025 1.00 57.53 235 LEU A C 1
ATOM 1739 O O . LEU A 1 235 ? -22.802 43.883 6.711 1.00 57.53 235 LEU A O 1
ATOM 1743 N N . GLU A 1 236 ? -20.971 42.589 6.535 1.00 61.31 236 GLU A N 1
ATOM 1744 C CA . GLU A 1 236 ? -20.350 43.029 7.786 1.00 61.31 236 GLU A CA 1
ATOM 1745 C C . GLU A 1 236 ? -18.834 43.135 7.619 1.00 61.31 236 GLU A C 1
ATOM 1747 O O . GLU A 1 236 ? -18.132 42.210 7.202 1.00 61.31 236 GLU A O 1
ATOM 1752 N N . ASP A 1 237 ? -18.390 44.350 7.910 1.00 55.84 237 ASP A N 1
ATOM 1753 C CA . ASP A 1 237 ? -17.040 44.867 7.977 1.00 55.84 237 ASP A CA 1
ATOM 1754 C C . ASP A 1 237 ? -16.078 43.961 8.755 1.00 55.84 237 ASP A C 1
ATOM 1756 O O . ASP A 1 237 ? -16.199 43.792 9.968 1.00 55.84 237 ASP A O 1
ATOM 1760 N N . PHE A 1 238 ? -15.028 43.474 8.087 1.00 54.38 238 PHE A N 1
ATOM 1761 C CA . PHE A 1 238 ? -13.802 43.080 8.779 1.00 54.38 238 PHE A CA 1
ATOM 1762 C C . PHE A 1 238 ? -12.735 44.143 8.549 1.00 54.38 238 PHE A C 1
ATOM 1764 O O . PHE A 1 238 ? -12.148 44.272 7.473 1.00 54.38 238 PHE A O 1
ATOM 1771 N N . ALA A 1 239 ? -12.545 44.933 9.602 1.00 60.06 239 ALA A N 1
ATOM 1772 C CA . ALA A 1 239 ? -11.599 46.021 9.704 1.00 60.06 239 ALA A CA 1
ATOM 1773 C C . ALA A 1 239 ? -10.179 45.600 9.295 1.00 60.06 239 ALA A C 1
ATOM 1775 O O . ALA A 1 239 ? -9.602 44.634 9.797 1.00 60.06 239 ALA A O 1
ATOM 1776 N N . VAL A 1 240 ? -9.621 46.402 8.394 1.00 61.97 240 VAL A N 1
ATOM 1777 C CA . VAL A 1 240 ? -8.217 46.430 7.992 1.00 61.97 240 VAL A CA 1
ATOM 1778 C C . VAL A 1 240 ? -7.353 46.769 9.212 1.00 61.97 240 VAL A C 1
ATOM 1780 O O . VAL A 1 240 ? -7.482 47.845 9.794 1.00 61.97 240 VAL A O 1
ATOM 1783 N N . ALA A 1 241 ? -6.462 45.854 9.597 1.00 61.16 241 ALA A N 1
ATOM 1784 C CA . ALA A 1 241 ? -5.440 46.111 10.608 1.00 61.16 241 ALA A CA 1
ATOM 1785 C C . ALA A 1 241 ? -4.353 47.062 10.053 1.00 61.16 241 ALA A C 1
ATOM 1787 O O . ALA A 1 241 ? -3.932 46.891 8.904 1.00 61.16 241 ALA A O 1
ATOM 1788 N N . PRO A 1 242 ? -3.886 48.056 10.832 1.00 65.31 242 PRO A N 1
ATOM 1789 C CA . PRO A 1 242 ? -2.954 49.067 10.347 1.00 65.31 242 PRO A CA 1
ATOM 1790 C C . PRO A 1 242 ? -1.483 48.619 10.316 1.00 65.31 242 PRO A C 1
ATOM 1792 O O . PRO A 1 242 ? -1.000 47.874 11.166 1.00 65.31 242 PRO A O 1
ATOM 1795 N N . ALA A 1 243 ? -0.818 49.161 9.295 1.00 54.31 243 ALA A N 1
ATOM 1796 C CA . ALA A 1 243 ? 0.607 49.325 9.017 1.00 54.31 243 ALA A CA 1
ATOM 1797 C C . ALA A 1 243 ? 1.614 49.026 10.147 1.00 54.31 243 ALA A C 1
ATOM 1799 O O . ALA A 1 243 ? 1.665 49.705 11.171 1.00 54.31 243 ALA A O 1
ATOM 1800 N N . MET A 1 244 ? 2.511 48.079 9.856 1.00 59.19 244 MET A N 1
ATOM 1801 C CA . MET A 1 244 ? 3.825 47.947 10.484 1.00 59.19 244 MET A CA 1
ATOM 1802 C C . MET A 1 244 ? 4.706 49.113 10.020 1.00 59.19 244 MET A C 1
ATOM 1804 O O . MET A 1 244 ? 4.962 49.262 8.828 1.00 59.19 244 MET A O 1
ATOM 1808 N N . THR A 1 245 ? 5.138 49.946 10.959 1.00 68.19 245 THR A N 1
ATOM 1809 C CA . THR A 1 245 ? 6.139 50.996 10.753 1.00 68.19 245 THR A CA 1
ATOM 1810 C C . THR A 1 245 ? 7.544 50.395 10.719 1.00 68.19 245 THR A C 1
ATOM 1812 O O . THR A 1 245 ? 7.924 49.664 11.636 1.00 68.19 245 THR A O 1
ATOM 1815 N N . ASP A 1 246 ? 8.298 50.734 9.674 1.00 63.69 246 ASP A N 1
ATOM 1816 C CA . ASP A 1 246 ? 9.717 50.421 9.487 1.00 63.69 246 ASP A CA 1
ATOM 1817 C C . ASP A 1 246 ? 10.599 51.015 10.604 1.00 63.69 246 ASP A C 1
ATOM 1819 O O . ASP A 1 246 ? 10.454 52.198 10.928 1.00 63.69 246 ASP A O 1
ATOM 1823 N N . PRO A 1 247 ? 11.548 50.253 11.180 1.00 70.38 247 PRO A N 1
ATOM 1824 C CA . PRO A 1 247 ? 12.579 50.814 12.038 1.00 70.38 247 PRO A CA 1
ATOM 1825 C C . PRO A 1 247 ? 13.681 51.495 11.214 1.00 70.38 247 PRO A C 1
ATOM 1827 O O . PRO A 1 247 ? 14.411 50.879 10.437 1.00 70.38 247 PRO A O 1
ATOM 1830 N N . GLU A 1 248 ? 13.758 52.797 11.456 1.00 69.94 248 GLU A N 1
ATOM 1831 C CA . GLU A 1 248 ? 14.781 53.783 11.132 1.00 69.94 248 GLU A CA 1
ATOM 1832 C C . GLU A 1 248 ? 16.222 53.232 11.141 1.00 69.94 248 GLU A C 1
ATOM 1834 O O . GLU A 1 248 ? 16.757 52.794 12.160 1.00 69.94 248 GLU A O 1
ATOM 1839 N N . LEU A 1 249 ? 16.850 53.289 9.964 1.00 71.88 249 LEU A N 1
ATOM 1840 C CA . LEU A 1 249 ? 18.278 53.101 9.738 1.00 71.88 249 LEU A CA 1
ATOM 1841 C C . LEU A 1 249 ? 18.989 54.422 10.089 1.00 71.88 249 LEU A C 1
ATOM 1843 O O . LEU A 1 249 ? 18.867 55.396 9.346 1.00 71.88 249 LEU A O 1
ATOM 1847 N N . ALA A 1 250 ? 19.727 54.473 11.197 1.00 64.12 250 ALA A N 1
ATOM 1848 C CA . ALA A 1 250 ? 20.628 55.588 11.493 1.00 64.12 250 ALA A CA 1
ATOM 1849 C C . ALA A 1 250 ? 22.042 55.301 10.940 1.00 64.12 250 ALA A C 1
ATOM 1851 O O . ALA A 1 250 ? 22.525 54.174 11.096 1.00 64.12 250 ALA A O 1
ATOM 1852 N N . PRO A 1 251 ? 22.707 56.279 10.296 1.00 75.69 251 PRO A N 1
ATOM 1853 C CA . PRO A 1 251 ? 24.099 56.169 9.870 1.00 75.69 251 PRO A CA 1
ATOM 1854 C C . PRO A 1 251 ? 25.106 56.742 10.889 1.00 75.69 251 PRO A C 1
ATOM 1856 O O . PRO A 1 251 ? 24.764 57.610 11.690 1.00 75.69 251 PRO A O 1
ATOM 1859 N N . GLU A 1 252 ? 26.352 56.288 10.693 1.00 59.03 252 GLU A N 1
ATOM 1860 C CA . GLU A 1 252 ? 27.660 56.666 11.283 1.00 59.03 252 GLU A CA 1
ATOM 1861 C C . GLU A 1 252 ? 28.136 55.933 12.549 1.00 59.03 252 GLU A C 1
ATOM 1863 O O . GLU A 1 252 ? 27.634 56.180 13.666 1.00 59.03 252 GLU A O 1
#

Secondary structure (DSSP, 8-state):
-PPPPPPPPPPPPPPPPPPPPPP---SSHHHHHHHHTT----------PPPPPPPPPPP--PPPPS------TT-S-B-TT--B--SSGGGTTTTTT---B-TTTTSTT--TTGGG-SSB-S-------PPPPHHHHHHHHHHHHHHHHHTTS-HHHHHHHHHHHHHHHTT-HHHHHHHHHHHHHHHTT---------SS----HHHHHHHTS----PPP------------------PPPP-PPPP-----

Organism: NCBI:txid1333877

Sequence (252 aa):
PEAAPEAAPEAAPEAAPEPAPETTPKADFEEALAAALAAVPSSGSSKSWPPTPVPPKPLSKTKPAAGRGPAEPGSYPMDEEGNFVPPSVGSIGHLRRACRPCHYNQSKSGCANGAKCNFCHCRHSQRSRPQLTRQERDEGRQLAKLVYQMQNKSEEAQIRAEATLLMWTSKNPRQFSYAISVLRSLKGGCALVDGQTSDDDGFDALDMAIARAPAIVRPPDSPDTASQTSGADALEDFAVAPAMTDPELAPE

pLDDT: mean 73.13, std 19.71, range [41.19, 98.06]

Foldseek 3Di:
DDDDDDDDDDDDDDDDDDDDDDDDDPPDDVVVVVVVVPDDDPDDDPDDDDDDPDQPDQPDDDPPDPDDDPPDVPPFDADPVRDGDFFALQRPCVVVVPGAADPQCPPSSHDPCGRDDNHGNDDDDPPPPPDDDPVLLVVLLVLLVQLVVCPPPDPVSNVVSVVVQCVSCVVDVVSVVSSVLNNVCVVVVNPPPPPPCPPDDDDDVVVVVSVPDPDPPDDPPDDDPPDDDDDDDDDDDDDDDDDDDDDDDDDD

Radius of gyration: 32.98 Å; chains: 1; bounding box: 63×89×92 Å

InterPro domains:
  IPR000571 Zinc finger, CCCH-type [PS50103] (101-124)